Protein AF-A0A529GPR1-F1 (afdb_monomer)

pLDDT: mean 90.17, std 8.02, range [52.78, 98.38]

Sequence (238 aa):
MNVHELAGAAGAKQAALRSLATLYPWMQHYYSRPIRDYAARLYEAPVSTAMPESRQYALAKLLDAIKNAGKRNGLPIGAVAEICREFEERRVLQTGPHLLLLMDPEAYYTHILSLVGLAAHGCSTYLSYAVSTVSLVERARKGPGWLTIDQTPINVFGLTRSRMIGYSLLTGPGAYRFELVPAEQGAEPAALAVLHNLLPKGQFERPAHAIKEANCSLWPKLFGSRFTFLQIEDEDIA

Foldseek 3Di:
DDPVVVVVVVVVVVVVVVVVCVVVVVCVVPPPDDLLVVLQVLQQFPPPDDDDPVVVVVLVLVLVLQLVLCVVVVHDNVQSVLQSVSCNRRVDEQEQAALAACPAPSNVVSVVSNCSNCVVVVRQAHEYEGEQQAALDPDDLDHRQWGADPNWIWRQQPDDPVQRRPDTQADDDWFTDGPGHTPDDDDDDPVSVVLNVQADGGTGRGNSVRSQRSNVSCCCVPPNNSYHYGYHYDVSSD

Secondary structure (DSSP, 8-state):
--HHHHHHHHHHHHHHHHHHHHH-GGGGGGTTS-HHHHHHHHTPPPP--PPPHHHHHHHHHHHHHHHHHHHHTT--HHHHHHHHHHHHHH---EEESS---TTSHHHHHHHHHHHHHHHHTT--EEEEEE--SSBS-SBTTBSTTEEEETTEEEETT---HHHHHS-BTT-SSS-B----EESSSSPPPHHHHHHHHHSPPS-BSSHHHHHHHHHHHHHHHHT-SSSEEEEE-HHHH-

Nearest PDB structures (foldseek):
  2xsa-assembly1_A  TM=3.497E-01  e=1.380E+00  Oceanicola granulosus HTCC2516
  4b8w-assembly1_B  TM=3.428E-01  e=1.985E+00  Homo sapiens
  7xjy-assembly1_B  TM=3.661E-01  e=6.275E+00  Oryza sativa Japonica Group

Radius of gyration: 20.91 Å; Cα contacts (8 Å, |Δi|>4): 317; chains: 1; bounding box: 57×40×53 Å

Mean predicted aligned error: 6.14 Å

Solvent-accessible surface area (backbone atoms only — not comparable to full-atom values): 13387 Å² total; per-residue (Å²): 135,54,75,68,58,55,52,52,52,50,52,53,51,52,52,50,51,52,56,51,25,72,80,40,59,77,55,58,74,49,78,82,52,58,68,58,60,58,28,27,58,67,50,47,55,66,78,97,59,92,72,56,67,71,57,51,52,52,49,51,53,50,44,50,32,52,44,52,44,32,52,75,71,66,48,55,70,68,59,36,52,47,41,47,49,56,38,69,58,29,69,58,74,51,69,45,92,49,55,52,49,57,80,40,72,86,42,32,57,56,51,54,44,49,50,46,7,35,50,73,70,73,50,50,55,45,61,37,39,23,40,30,88,45,46,26,45,75,48,93,80,34,36,59,37,33,44,73,55,95,88,40,42,24,27,36,52,53,63,54,72,72,63,36,70,74,23,30,22,79,43,65,95,43,71,41,35,78,57,58,34,62,77,62,95,69,86,77,60,76,65,54,62,54,52,56,72,58,40,70,85,64,70,23,68,28,54,44,57,45,39,52,54,28,34,64,58,39,39,52,77,76,70,38,77,74,45,50,78,44,81,44,38,55,79,51,72,104

Structure (mmCIF, N/CA/C/O backbone):
data_AF-A0A529GPR1-F1
#
_entry.id   AF-A0A529GPR1-F1
#
loop_
_atom_site.group_PDB
_atom_site.id
_atom_site.type_symbol
_atom_site.label_atom_id
_atom_site.label_alt_id
_atom_site.label_comp_id
_atom_site.label_asym_id
_atom_site.label_entity_id
_atom_site.label_seq_id
_atom_site.pdbx_PDB_ins_code
_atom_site.Cartn_x
_atom_site.Cartn_y
_atom_site.Cartn_z
_atom_site.occupancy
_atom_site.B_iso_or_equiv
_atom_site.auth_seq_id
_atom_site.auth_comp_id
_atom_site.auth_asym_id
_atom_site.auth_atom_id
_atom_site.pdbx_PDB_model_num
ATOM 1 N N . MET A 1 1 ? -26.205 17.906 -19.701 1.00 52.78 1 MET A N 1
ATOM 2 C CA . MET A 1 1 ? -25.040 18.206 -20.559 1.00 52.78 1 MET A CA 1
ATOM 3 C C . MET A 1 1 ? -25.402 17.809 -21.981 1.00 52.78 1 MET A C 1
ATOM 5 O O . MET A 1 1 ? -25.787 16.663 -22.190 1.00 52.78 1 MET A O 1
ATOM 9 N N . ASN A 1 2 ? -25.417 18.764 -22.908 1.00 62.81 2 ASN A N 1
ATOM 10 C CA . ASN A 1 2 ? -25.856 18.576 -24.299 1.00 62.81 2 ASN A CA 1
ATOM 11 C C . ASN A 1 2 ? -24.752 17.876 -25.126 1.00 62.81 2 ASN A C 1
ATOM 13 O O . ASN A 1 2 ? -23.564 18.075 -24.881 1.00 62.81 2 ASN A O 1
ATOM 17 N N . VAL A 1 3 ? -25.134 17.072 -26.122 1.00 61.09 3 VAL A N 1
ATOM 18 C CA . VAL A 1 3 ? -24.249 16.394 -27.091 1.00 61.09 3 VAL A CA 1
ATOM 19 C C . VAL A 1 3 ? -23.234 17.350 -27.745 1.00 61.09 3 VAL A C 1
ATOM 21 O O . VAL A 1 3 ? -22.080 16.975 -27.944 1.00 61.09 3 VAL A O 1
ATOM 24 N N . HIS A 1 4 ? -23.613 18.604 -28.011 1.00 56.28 4 HIS A N 1
ATOM 25 C CA . HIS A 1 4 ? -22.699 19.618 -28.552 1.00 56.28 4 HIS A CA 1
ATOM 26 C C . HIS A 1 4 ? -21.627 20.086 -27.550 1.00 56.28 4 HIS A C 1
ATOM 28 O O . HIS A 1 4 ? -20.485 20.317 -27.946 1.00 56.28 4 HIS A O 1
ATOM 34 N N . GLU A 1 5 ? -21.950 20.170 -26.256 1.00 57.56 5 GLU A N 1
ATOM 35 C CA . GLU A 1 5 ? -20.979 20.508 -25.200 1.00 57.56 5 GLU A CA 1
ATOM 36 C C . GLU A 1 5 ? -19.989 19.358 -24.976 1.00 57.56 5 GLU A C 1
ATOM 38 O O . GLU A 1 5 ? -18.790 19.583 -24.823 1.00 57.56 5 GLU A O 1
ATOM 43 N N . LEU A 1 6 ? -20.480 18.115 -25.031 1.00 58.53 6 LEU A N 1
ATOM 44 C CA . LEU A 1 6 ? -19.665 16.898 -24.980 1.00 58.53 6 LEU A CA 1
ATOM 45 C C . LEU A 1 6 ? -18.672 16.822 -26.149 1.00 58.53 6 LEU A C 1
ATOM 47 O O . LEU A 1 6 ? -17.498 16.513 -25.941 1.00 58.53 6 LEU A O 1
ATOM 51 N N . ALA A 1 7 ? -19.120 17.142 -27.366 1.00 63.06 7 ALA A N 1
ATOM 52 C CA . ALA A 1 7 ? -18.270 17.157 -28.555 1.00 63.06 7 ALA A CA 1
ATOM 53 C C . ALA A 1 7 ? -17.208 18.273 -28.500 1.00 63.06 7 ALA A C 1
ATOM 55 O O . ALA A 1 7 ? -16.040 18.030 -28.814 1.00 63.06 7 ALA A O 1
ATOM 56 N N . GLY A 1 8 ? -17.580 19.473 -28.038 1.00 71.38 8 GLY A N 1
ATOM 57 C CA . GLY A 1 8 ? -16.645 20.585 -27.835 1.00 71.38 8 GLY A CA 1
ATOM 58 C C . GLY A 1 8 ? -15.586 20.288 -26.767 1.00 71.38 8 GLY A C 1
ATOM 59 O O . GLY A 1 8 ? -14.394 20.513 -26.989 1.00 71.38 8 GLY A O 1
ATOM 60 N N . ALA A 1 9 ? -15.993 19.698 -25.639 1.00 71.44 9 ALA A N 1
ATOM 61 C CA . ALA A 1 9 ? -15.085 19.282 -24.569 1.00 71.44 9 ALA A CA 1
ATOM 62 C C . ALA A 1 9 ? -14.132 18.157 -25.011 1.00 71.44 9 ALA A C 1
ATOM 64 O O . ALA A 1 9 ? -12.948 18.170 -24.662 1.00 71.44 9 ALA A O 1
ATOM 65 N N . ALA A 1 10 ? -14.612 17.208 -25.822 1.00 74.12 10 ALA A N 1
ATOM 66 C CA . ALA A 1 10 ? -13.779 16.155 -26.399 1.00 74.12 10 ALA A CA 1
ATOM 67 C C . ALA A 1 10 ? -12.716 16.720 -27.360 1.00 74.12 10 ALA A C 1
ATOM 69 O O . ALA A 1 10 ? -11.548 16.332 -27.276 1.00 74.12 10 ALA A O 1
ATOM 70 N N . GLY A 1 11 ? -13.088 17.686 -28.209 1.00 83.94 11 GLY A N 1
ATOM 71 C CA . GLY A 1 11 ? -12.157 18.381 -29.105 1.00 83.94 11 GLY A CA 1
ATOM 72 C C . GLY A 1 11 ? -11.073 19.155 -28.350 1.00 83.94 11 GLY A C 1
ATOM 73 O O . GLY A 1 11 ? -9.887 19.025 -28.663 1.00 83.94 11 GLY A O 1
ATOM 74 N N . ALA A 1 12 ? -11.455 19.887 -27.299 1.00 87.56 12 ALA A N 1
ATOM 75 C CA . ALA A 1 12 ? -10.516 20.613 -26.443 1.00 87.56 12 ALA A CA 1
ATOM 76 C C . ALA A 1 12 ? -9.552 19.669 -25.698 1.00 87.56 12 ALA A C 1
ATOM 78 O O . ALA A 1 12 ? -8.340 19.899 -25.693 1.00 87.56 12 ALA A O 1
ATOM 79 N N . LYS A 1 13 ? -10.059 18.561 -25.135 1.00 86.75 13 LYS A N 1
ATOM 80 C CA . LYS A 1 13 ? -9.229 17.522 -24.499 1.00 86.75 13 LYS A CA 1
ATOM 81 C C . LYS A 1 13 ? -8.206 16.954 -25.478 1.00 86.75 13 LYS A C 1
ATOM 83 O O . LYS A 1 13 ? -7.038 16.793 -25.129 1.00 86.75 13 LYS A O 1
ATOM 88 N N . GLN A 1 14 ? -8.627 16.645 -26.701 1.00 85.69 14 GLN A N 1
ATOM 89 C CA . GLN A 1 14 ? -7.736 16.058 -27.693 1.00 85.69 14 GLN A CA 1
ATOM 90 C C . GLN A 1 14 ? -6.678 17.050 -28.187 1.00 85.69 14 GLN A C 1
ATOM 92 O O . GLN A 1 14 ? -5.531 16.651 -28.389 1.00 85.69 14 GLN A O 1
ATOM 97 N N . ALA A 1 15 ? -7.021 18.334 -28.318 1.00 88.69 15 ALA A N 1
ATOM 98 C CA . ALA A 1 15 ? -6.049 19.388 -28.598 1.00 88.69 15 ALA A CA 1
ATOM 99 C C . ALA A 1 15 ? -5.002 19.504 -27.477 1.00 88.69 15 ALA A C 1
ATOM 101 O O . ALA A 1 15 ? -3.807 19.506 -27.760 1.00 88.69 15 ALA A O 1
ATOM 102 N N . ALA A 1 16 ? -5.430 19.499 -26.210 1.00 89.06 16 ALA A N 1
ATOM 103 C CA . ALA A 1 16 ? -4.520 19.536 -25.065 1.00 89.06 16 ALA A CA 1
ATOM 104 C C . ALA A 1 16 ? -3.581 18.317 -25.017 1.00 89.06 16 ALA A C 1
ATOM 106 O O . ALA A 1 16 ? -2.374 18.480 -24.845 1.00 89.06 16 ALA A O 1
ATOM 107 N N . LEU A 1 17 ? -4.105 17.102 -25.232 1.00 87.94 17 LEU A N 1
ATOM 108 C CA . LEU A 1 17 ? -3.286 15.885 -25.303 1.00 87.94 17 LEU A CA 1
ATOM 109 C C . LEU A 1 17 ? -2.256 15.956 -26.434 1.00 87.94 17 LEU A C 1
ATOM 111 O O . LEU A 1 17 ? -1.104 15.589 -26.230 1.00 87.94 17 LEU A O 1
ATOM 115 N N . ARG A 1 18 ? -2.634 16.473 -27.610 1.00 87.50 18 ARG A N 1
ATOM 116 C CA . ARG A 1 18 ? -1.687 16.677 -28.717 1.00 87.50 18 ARG A CA 1
ATOM 117 C C . ARG A 1 18 ? -0.581 17.665 -28.346 1.00 87.50 18 ARG A C 1
ATOM 119 O O . ARG A 1 18 ? 0.577 17.370 -28.612 1.00 87.50 18 ARG A O 1
ATOM 126 N N . SER A 1 19 ? -0.909 18.778 -27.691 1.00 90.81 19 SER A N 1
ATOM 127 C CA . SER A 1 19 ? 0.093 19.753 -27.237 1.00 90.81 19 SER A CA 1
ATOM 128 C C . SER A 1 19 ? 1.061 19.159 -26.211 1.00 90.81 19 SER A C 1
ATOM 130 O O . SER A 1 19 ? 2.269 19.354 -26.325 1.00 90.81 19 SER A O 1
ATOM 132 N N . LEU A 1 20 ? 0.559 18.391 -25.237 1.00 90.06 20 LEU A N 1
ATOM 133 C CA . LEU A 1 20 ? 1.404 17.706 -24.250 1.00 90.06 20 LEU A CA 1
ATOM 134 C C . LEU A 1 20 ? 2.283 16.635 -24.896 1.00 90.06 20 LEU A C 1
ATOM 136 O O . LEU A 1 20 ? 3.455 16.502 -24.553 1.00 90.06 20 LEU A O 1
ATOM 140 N N . ALA A 1 21 ? 1.745 15.906 -25.868 1.00 91.44 21 ALA A N 1
ATOM 141 C CA . ALA A 1 21 ? 2.503 14.938 -26.637 1.00 91.44 21 ALA A CA 1
ATOM 142 C C . ALA A 1 21 ? 3.631 15.564 -27.470 1.00 91.44 21 ALA A C 1
ATOM 144 O O . ALA A 1 21 ? 4.624 14.892 -27.720 1.00 91.44 21 ALA A O 1
ATOM 145 N N . THR A 1 22 ? 3.524 16.828 -27.887 1.00 93.00 22 THR A N 1
ATOM 146 C CA . THR A 1 22 ? 4.652 17.533 -28.519 1.00 93.00 22 THR A CA 1
ATOM 147 C C . THR A 1 22 ? 5.829 17.679 -27.553 1.00 93.00 22 THR A C 1
ATOM 149 O O . THR A 1 22 ? 6.978 17.568 -27.969 1.00 93.00 22 THR A O 1
ATOM 152 N N . LEU A 1 23 ? 5.553 17.888 -26.260 1.00 92.56 23 LEU A N 1
ATOM 153 C CA . LEU A 1 23 ? 6.581 17.957 -25.215 1.00 92.56 23 LEU A CA 1
ATOM 154 C C . LEU A 1 23 ? 7.107 16.563 -24.839 1.00 92.56 23 LEU A C 1
ATOM 156 O O . LEU A 1 23 ? 8.295 16.401 -24.576 1.00 92.56 23 LEU A O 1
ATOM 160 N N . TYR A 1 24 ? 6.230 15.554 -24.843 1.00 89.12 24 TYR A N 1
ATOM 161 C CA . TYR A 1 24 ? 6.544 14.177 -24.455 1.00 89.12 24 TYR A CA 1
ATOM 162 C C . TYR A 1 24 ? 6.018 13.164 -25.488 1.00 89.12 24 TYR A C 1
ATOM 164 O O . TYR A 1 24 ? 5.003 12.501 -25.246 1.00 89.12 24 TYR A O 1
ATOM 172 N N . PRO A 1 25 ? 6.708 12.988 -26.634 1.00 90.19 25 PRO A N 1
ATOM 173 C CA . PRO A 1 25 ? 6.204 12.184 -27.756 1.00 90.19 25 PRO A CA 1
ATOM 174 C C . PRO A 1 25 ? 5.869 10.735 -27.399 1.00 90.19 25 PRO A C 1
ATOM 176 O O . PRO A 1 25 ? 4.919 10.160 -27.929 1.00 90.19 25 PRO A O 1
ATOM 179 N N . TRP A 1 26 ? 6.595 10.155 -26.439 1.00 86.81 26 TRP A N 1
ATOM 180 C CA . TRP A 1 26 ? 6.374 8.788 -25.966 1.00 86.81 26 TRP A CA 1
ATOM 181 C C . TRP A 1 26 ? 4.974 8.567 -25.367 1.00 86.81 26 TRP A C 1
ATOM 183 O O . TRP A 1 26 ? 4.483 7.439 -25.381 1.00 86.81 26 TRP A O 1
ATOM 193 N N . MET A 1 27 ? 4.298 9.618 -24.882 1.00 86.75 27 MET A N 1
ATOM 194 C CA . MET A 1 27 ? 2.947 9.514 -24.319 1.00 86.75 27 MET A CA 1
ATOM 195 C C . MET A 1 27 ? 1.890 9.173 -25.378 1.00 86.75 27 MET A C 1
ATOM 197 O O . MET A 1 27 ? 0.891 8.539 -25.046 1.00 86.75 27 MET A O 1
ATOM 201 N N . GLN A 1 28 ? 2.096 9.546 -26.649 1.00 87.81 28 GLN A N 1
ATOM 202 C CA . GLN A 1 28 ? 1.113 9.307 -27.721 1.00 87.81 28 GLN A CA 1
ATOM 203 C C . GLN A 1 28 ? 0.782 7.829 -27.889 1.00 87.81 28 GLN A C 1
ATOM 205 O O . GLN A 1 28 ? -0.375 7.467 -28.093 1.00 87.81 28 GLN A O 1
ATOM 210 N N . HIS A 1 29 ? 1.805 6.983 -27.754 1.00 85.94 29 HIS A N 1
ATOM 211 C CA . HIS A 1 29 ? 1.701 5.531 -27.874 1.00 85.94 29 HIS A CA 1
ATOM 212 C C . HIS A 1 29 ? 0.686 4.921 -26.917 1.00 85.94 29 HIS A C 1
ATOM 214 O O . HIS A 1 29 ? 0.144 3.849 -27.166 1.00 85.94 29 HIS A O 1
ATOM 220 N N . TYR A 1 30 ? 0.445 5.609 -25.809 1.00 86.12 30 TYR A N 1
ATOM 221 C CA . TYR A 1 30 ? -0.387 5.132 -24.735 1.00 86.12 30 TYR A CA 1
ATOM 222 C C . TYR A 1 30 ? -1.849 5.556 -24.901 1.00 86.12 30 TYR A C 1
ATOM 224 O O . TYR A 1 30 ? -2.732 4.809 -24.492 1.00 86.12 30 TYR A O 1
ATOM 232 N N . TYR A 1 31 ? -2.158 6.671 -25.569 1.00 86.88 31 TYR A N 1
ATOM 233 C CA . TYR A 1 31 ? -3.510 7.260 -25.597 1.00 86.88 31 TYR A CA 1
ATOM 234 C C . TYR A 1 31 ? -4.643 6.319 -26.031 1.00 86.88 31 TYR A C 1
ATOM 236 O O . TYR A 1 31 ? -5.777 6.504 -25.595 1.00 86.88 31 TYR A O 1
ATOM 244 N N . SER A 1 32 ? -4.349 5.316 -26.858 1.00 85.62 32 SER A N 1
ATOM 245 C CA 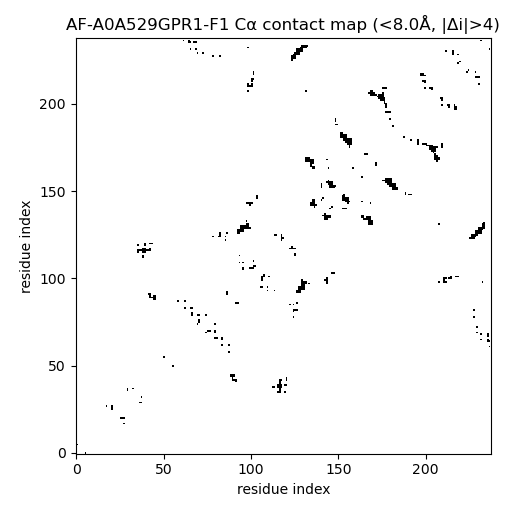. SER A 1 32 ? -5.305 4.300 -27.316 1.00 85.62 32 SER A CA 1
ATOM 246 C C . SER A 1 32 ? -5.069 2.902 -26.731 1.00 85.62 32 SER A C 1
ATOM 248 O O . SER A 1 32 ? -5.831 1.983 -27.029 1.00 85.62 32 SER A O 1
ATOM 250 N N . ARG A 1 33 ? -4.023 2.711 -25.919 1.00 89.44 33 ARG A N 1
ATOM 251 C CA . ARG A 1 33 ? -3.682 1.409 -25.337 1.00 89.44 33 ARG A CA 1
ATOM 252 C C . ARG A 1 33 ? -4.601 1.045 -24.169 1.00 89.44 33 ARG A C 1
ATOM 254 O O . ARG A 1 33 ? -5.078 1.930 -23.457 1.00 89.44 33 ARG A O 1
ATOM 261 N N . PRO A 1 34 ? -4.832 -0.254 -23.922 1.00 92.12 34 PRO A N 1
ATOM 262 C CA . PRO A 1 34 ? -5.537 -0.695 -22.725 1.00 92.12 34 PRO A CA 1
ATOM 263 C C . PRO A 1 34 ? -4.704 -0.404 -21.468 1.00 92.12 34 PRO A C 1
ATOM 265 O O . PRO A 1 34 ? -3.478 -0.483 -21.502 1.00 92.12 34 PRO A O 1
ATOM 268 N N . ILE A 1 35 ? -5.362 -0.153 -20.329 1.00 90.75 35 ILE A N 1
ATOM 269 C CA . ILE A 1 35 ? -4.712 0.132 -19.028 1.00 90.75 35 ILE A CA 1
ATOM 270 C C . ILE A 1 35 ? -3.666 -0.930 -18.649 1.00 90.75 35 ILE A C 1
ATOM 272 O O . ILE A 1 35 ? -2.645 -0.603 -18.051 1.00 90.75 35 ILE A O 1
ATOM 276 N N . ARG A 1 36 ? -3.878 -2.194 -19.039 1.00 93.69 36 ARG A N 1
ATOM 277 C CA . ARG A 1 36 ? -2.914 -3.280 -18.818 1.00 93.69 36 ARG A CA 1
ATOM 278 C C . ARG A 1 36 ? -1.528 -2.961 -19.380 1.00 93.69 36 ARG A C 1
ATOM 280 O O . ARG A 1 36 ? -0.544 -3.275 -18.725 1.00 93.69 36 ARG A O 1
ATOM 287 N N . ASP A 1 37 ? -1.441 -2.340 -20.553 1.00 92.69 37 ASP A N 1
ATOM 288 C CA . ASP A 1 37 ? -0.155 -2.018 -21.180 1.00 92.69 37 ASP A CA 1
ATOM 289 C C . ASP A 1 37 ? 0.590 -0.943 -20.389 1.00 92.69 37 ASP A C 1
ATOM 291 O O . ASP A 1 37 ? 1.804 -1.019 -20.218 1.00 92.69 37 ASP A O 1
ATOM 295 N N . TYR A 1 38 ? -0.145 0.034 -19.855 1.00 90.62 38 TYR A N 1
ATOM 296 C CA . TYR A 1 38 ? 0.414 1.043 -18.961 1.00 90.62 38 TYR A CA 1
ATOM 297 C C . TYR A 1 38 ? 0.920 0.414 -17.665 1.00 90.62 38 TYR A C 1
ATOM 299 O O . TYR A 1 38 ? 2.041 0.679 -17.244 1.00 90.62 38 TYR A O 1
ATOM 307 N N . ALA A 1 39 ? 0.099 -0.436 -17.045 1.00 94.12 39 ALA A N 1
ATOM 308 C CA . ALA A 1 39 ? 0.452 -1.128 -15.814 1.00 94.12 39 ALA A CA 1
ATOM 309 C C . ALA A 1 39 ? 1.680 -2.027 -16.015 1.00 94.12 39 ALA A C 1
ATOM 311 O O . ALA A 1 39 ? 2.603 -1.998 -15.207 1.00 94.12 39 ALA A O 1
ATOM 312 N N . ALA A 1 40 ? 1.728 -2.780 -17.117 1.00 94.81 40 ALA A N 1
ATOM 313 C CA . ALA A 1 40 ? 2.871 -3.612 -17.476 1.00 94.81 40 ALA A CA 1
ATOM 314 C C . ALA A 1 40 ? 4.135 -2.766 -17.660 1.00 94.81 40 ALA A C 1
ATOM 316 O O . ALA A 1 40 ? 5.192 -3.129 -17.148 1.00 94.81 40 ALA A O 1
ATOM 317 N N . ARG A 1 41 ? 4.034 -1.605 -18.320 1.00 92.56 41 ARG A N 1
ATOM 318 C CA . ARG A 1 41 ? 5.186 -0.727 -18.554 1.00 92.56 41 ARG A CA 1
ATOM 319 C C . ARG A 1 41 ? 5.895 -0.306 -17.266 1.00 92.56 41 ARG A C 1
ATOM 321 O O . ARG A 1 41 ? 7.117 -0.154 -17.288 1.00 92.56 41 ARG A O 1
ATOM 328 N N . LEU A 1 42 ? 5.150 -0.117 -16.172 1.00 90.62 42 LEU A N 1
ATOM 329 C CA . LEU A 1 42 ? 5.709 0.275 -14.874 1.00 90.62 42 LEU A CA 1
ATOM 330 C C . LEU A 1 42 ? 6.706 -0.752 -14.334 1.00 90.62 42 LEU A C 1
ATOM 332 O O . LEU A 1 42 ? 7.655 -0.351 -13.682 1.00 90.62 42 LEU A O 1
ATOM 336 N N . TYR A 1 43 ? 6.511 -2.037 -14.642 1.00 94.25 43 TYR A N 1
ATOM 337 C CA . TYR A 1 43 ? 7.311 -3.165 -14.148 1.00 94.25 43 TYR A CA 1
ATOM 338 C C . TYR A 1 43 ? 8.235 -3.766 -15.215 1.00 94.25 43 TYR A C 1
ATOM 340 O O . TYR A 1 43 ? 8.710 -4.899 -15.079 1.00 94.25 43 TYR A O 1
ATOM 348 N N . GLU A 1 44 ? 8.489 -3.035 -16.301 1.00 93.62 44 GLU A N 1
ATOM 349 C CA . GLU A 1 44 ? 9.569 -3.403 -17.214 1.00 93.62 44 GLU A CA 1
ATOM 350 C C . GLU A 1 44 ? 10.906 -3.357 -16.479 1.00 93.62 44 GLU A C 1
ATOM 352 O O . GLU A 1 44 ? 11.203 -2.401 -15.762 1.00 93.62 44 GLU A O 1
ATOM 357 N N . ALA A 1 45 ? 11.711 -4.402 -16.675 1.00 88.56 45 ALA A N 1
ATOM 358 C CA . ALA A 1 45 ? 13.031 -4.472 -16.079 1.00 88.56 45 ALA A CA 1
ATOM 359 C C . ALA A 1 45 ? 13.871 -3.251 -16.502 1.00 88.56 45 ALA A C 1
ATOM 361 O O . ALA A 1 45 ? 13.794 -2.809 -17.657 1.00 88.56 45 ALA A O 1
ATOM 362 N N . PRO A 1 46 ? 14.688 -2.699 -15.592 1.00 85.00 46 PRO A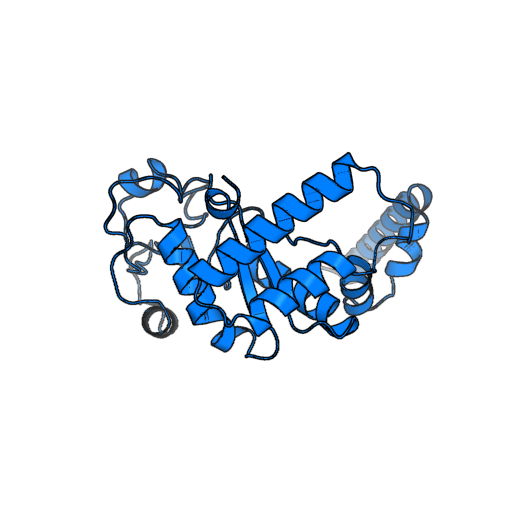 N 1
ATOM 363 C CA . PRO A 1 46 ? 15.603 -1.629 -15.942 1.00 85.00 46 PRO A CA 1
ATOM 364 C C . PRO A 1 46 ? 16.561 -2.108 -17.035 1.00 85.00 46 PRO A C 1
ATOM 366 O O . PRO A 1 46 ? 16.945 -3.278 -17.083 1.00 85.00 46 PRO A O 1
ATOM 369 N N . VAL A 1 47 ? 16.981 -1.185 -17.901 1.00 82.62 47 VAL A N 1
ATOM 370 C CA . VAL A 1 47 ? 17.974 -1.486 -18.937 1.00 82.62 47 VAL A CA 1
ATOM 371 C C . VAL A 1 47 ? 19.221 -2.069 -18.272 1.00 82.62 47 VAL A C 1
ATOM 373 O O . VAL A 1 47 ? 19.705 -1.533 -17.272 1.00 82.62 47 VAL A O 1
ATOM 376 N N . SER A 1 48 ? 19.728 -3.173 -18.824 1.00 73.31 48 SER A N 1
ATOM 377 C CA . SER A 1 48 ? 20.938 -3.836 -18.339 1.00 73.31 48 SER A CA 1
ATOM 378 C C . SER A 1 48 ? 22.154 -2.940 -18.581 1.00 73.31 48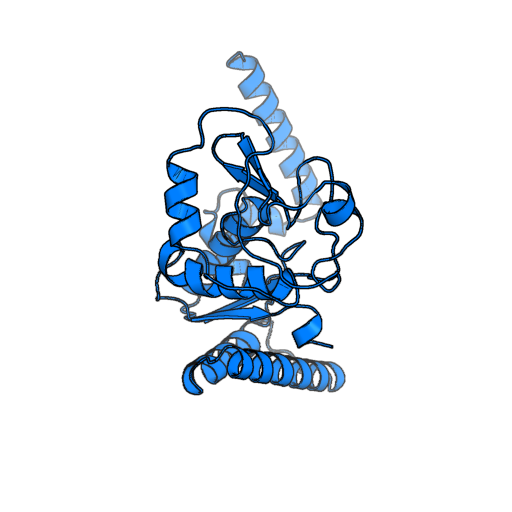 SER A C 1
ATOM 380 O O . SER A 1 48 ? 22.798 -2.975 -19.626 1.00 73.31 48 SER A O 1
ATOM 382 N N . THR A 1 49 ? 22.424 -2.070 -17.615 1.00 77.50 49 THR A N 1
ATOM 383 C CA . THR A 1 49 ? 23.605 -1.211 -17.554 1.00 77.50 49 THR A CA 1
ATOM 384 C C . THR A 1 49 ? 24.362 -1.526 -16.277 1.00 77.50 49 THR A C 1
ATOM 386 O O . THR A 1 49 ? 23.731 -1.762 -15.242 1.00 77.50 49 THR A O 1
ATOM 389 N N . ALA A 1 50 ? 25.695 -1.483 -16.325 1.00 84.50 50 ALA A N 1
ATOM 390 C CA . ALA A 1 50 ? 26.520 -1.638 -15.133 1.00 84.50 50 ALA A CA 1
ATOM 391 C C . ALA A 1 50 ? 26.042 -0.669 -14.037 1.00 84.50 50 ALA A C 1
ATOM 393 O O . ALA A 1 50 ? 25.990 0.546 -14.239 1.00 84.50 50 ALA A O 1
ATOM 394 N N . MET A 1 51 ? 25.633 -1.212 -12.889 1.00 86.62 51 MET A N 1
ATOM 395 C CA . MET A 1 51 ? 25.191 -0.393 -11.765 1.00 86.62 51 MET A CA 1
ATOM 396 C C . MET A 1 51 ? 26.412 0.165 -11.030 1.00 86.62 51 MET A C 1
ATOM 398 O O . MET A 1 51 ? 27.292 -0.621 -10.684 1.00 86.62 51 MET A O 1
ATOM 402 N N . PRO A 1 52 ? 26.465 1.472 -10.723 1.00 92.56 52 PRO A N 1
ATOM 403 C CA . PRO A 1 52 ? 27.472 2.019 -9.818 1.00 92.56 52 PRO A CA 1
ATOM 404 C C . PRO A 1 52 ? 27.461 1.299 -8.465 1.00 92.56 52 PRO A C 1
ATOM 406 O O . PRO A 1 52 ? 26.387 0.945 -7.971 1.00 92.56 52 PRO A O 1
ATOM 409 N N . GLU A 1 53 ? 28.627 1.142 -7.836 1.00 94.81 53 GLU A N 1
ATOM 410 C CA . GLU A 1 53 ? 28.777 0.437 -6.550 1.00 94.81 53 GLU A CA 1
ATOM 411 C C . GLU A 1 53 ? 27.840 0.977 -5.461 1.00 94.81 53 GLU A C 1
ATOM 413 O O . GLU A 1 53 ? 27.220 0.203 -4.737 1.00 94.81 53 GLU A O 1
ATOM 418 N N . SER A 1 54 ? 27.642 2.298 -5.394 1.00 95.19 54 SER A N 1
ATOM 419 C CA . SER A 1 54 ? 26.721 2.917 -4.431 1.00 95.19 54 SER A CA 1
ATOM 420 C C . SER A 1 54 ? 25.268 2.470 -4.615 1.00 95.19 54 SER A C 1
ATOM 422 O O . SER A 1 54 ? 24.558 2.268 -3.630 1.00 95.19 54 SER A O 1
ATOM 424 N N . ARG A 1 55 ? 24.819 2.258 -5.861 1.00 92.50 55 ARG A N 1
ATOM 425 C CA . ARG A 1 55 ? 23.475 1.734 -6.151 1.00 92.50 55 ARG A CA 1
ATOM 426 C C . ARG A 1 55 ? 23.369 0.252 -5.822 1.00 92.50 55 ARG A C 1
ATOM 428 O O . ARG A 1 55 ? 22.335 -0.162 -5.310 1.00 92.50 55 ARG A O 1
ATOM 435 N N . GLN A 1 56 ? 24.421 -0.525 -6.082 1.00 93.31 56 GLN A N 1
ATOM 436 C CA . GLN A 1 56 ? 24.470 -1.939 -5.695 1.00 93.31 56 GLN A CA 1
ATOM 437 C C . GLN A 1 56 ? 24.386 -2.086 -4.173 1.00 93.31 56 GLN A C 1
ATOM 439 O O . GLN A 1 56 ? 23.571 -2.851 -3.667 1.00 93.31 56 GLN A O 1
ATOM 444 N N . TYR A 1 57 ? 25.169 -1.289 -3.445 1.00 95.75 57 TYR A N 1
ATOM 445 C CA . TYR A 1 57 ? 25.159 -1.262 -1.987 1.00 95.75 57 TYR A CA 1
ATOM 446 C C . TYR A 1 57 ? 23.787 -0.862 -1.428 1.00 95.75 57 TYR A C 1
ATOM 448 O O . TYR A 1 57 ? 23.256 -1.543 -0.552 1.00 95.75 57 TYR A O 1
ATOM 456 N N . ALA A 1 58 ? 23.181 0.207 -1.955 1.00 94.88 58 ALA A N 1
ATOM 457 C CA . ALA A 1 58 ? 21.852 0.645 -1.534 1.00 94.88 58 ALA A CA 1
ATOM 458 C C . ALA A 1 58 ? 20.770 -0.410 -1.825 1.00 94.88 58 ALA A C 1
ATOM 460 O O . ALA A 1 58 ? 19.917 -0.660 -0.975 1.00 94.88 58 ALA A O 1
ATOM 461 N N . LEU A 1 59 ? 20.827 -1.066 -2.990 1.00 94.25 59 LEU A N 1
ATOM 462 C CA . LEU A 1 59 ? 19.909 -2.152 -3.334 1.00 94.25 59 LEU A CA 1
ATOM 463 C C . LEU A 1 59 ? 20.066 -3.338 -2.378 1.00 94.25 59 LEU A C 1
ATOM 465 O O . LEU A 1 59 ? 19.062 -3.846 -1.890 1.00 94.25 59 LEU A O 1
ATOM 469 N N . ALA A 1 60 ? 21.298 -3.734 -2.050 1.00 96.00 60 ALA A N 1
ATOM 470 C CA . ALA A 1 60 ? 21.553 -4.802 -1.085 1.00 96.00 60 ALA A CA 1
ATOM 471 C C . ALA A 1 60 ? 20.966 -4.472 0.298 1.00 96.00 60 ALA A C 1
ATOM 473 O O . ALA A 1 60 ? 20.286 -5.303 0.894 1.00 96.00 60 ALA A O 1
ATOM 474 N N . LYS A 1 61 ? 21.143 -3.231 0.775 1.00 96.62 61 LYS A N 1
ATOM 475 C CA . LYS A 1 61 ? 20.539 -2.765 2.034 1.00 96.62 61 LYS A CA 1
ATOM 476 C C . LYS A 1 61 ? 19.014 -2.812 2.008 1.00 96.62 61 LYS A C 1
ATOM 478 O O . LYS A 1 61 ? 18.403 -3.259 2.976 1.00 96.62 61 LYS A O 1
ATOM 483 N N . LEU A 1 62 ? 18.403 -2.389 0.905 1.00 96.00 62 LEU A N 1
ATOM 484 C CA . LEU A 1 62 ? 16.953 -2.443 0.744 1.00 96.00 62 LEU A CA 1
ATOM 485 C C . LEU A 1 62 ? 16.442 -3.891 0.705 1.00 96.00 62 LEU A C 1
ATOM 487 O O . LEU A 1 62 ? 15.456 -4.208 1.366 1.00 96.00 62 LEU A O 1
ATOM 491 N N . LEU A 1 63 ? 17.128 -4.786 -0.009 1.00 97.19 63 LEU A N 1
ATOM 492 C CA . LEU A 1 63 ? 16.798 -6.213 -0.046 1.00 97.19 63 LEU A CA 1
ATOM 493 C C . LEU A 1 63 ? 16.897 -6.860 1.342 1.00 97.19 63 LEU A C 1
ATOM 495 O O . LEU A 1 63 ? 16.029 -7.658 1.698 1.00 97.19 63 LEU A O 1
ATOM 499 N N . ASP A 1 64 ? 17.895 -6.490 2.146 1.00 97.62 64 ASP A N 1
ATOM 500 C CA . ASP A 1 64 ? 18.013 -6.945 3.535 1.00 97.62 64 ASP A CA 1
ATOM 501 C C . ASP A 1 64 ? 16.852 -6.443 4.404 1.00 97.62 64 ASP A C 1
ATOM 503 O O . ASP A 1 64 ? 16.283 -7.221 5.178 1.00 97.62 64 ASP A O 1
ATOM 507 N N . ALA A 1 65 ? 16.450 -5.176 4.257 1.00 97.31 65 ALA A N 1
ATOM 508 C CA . ALA A 1 65 ? 15.297 -4.616 4.963 1.00 97.31 65 ALA A CA 1
ATOM 509 C C . ALA A 1 65 ? 13.997 -5.350 4.590 1.00 97.31 65 ALA A C 1
ATOM 511 O O . ALA A 1 65 ? 13.274 -5.813 5.475 1.00 97.31 65 ALA A O 1
ATOM 512 N N . ILE A 1 66 ? 13.753 -5.568 3.292 1.00 97.38 66 ILE A N 1
ATOM 513 C CA . ILE A 1 66 ? 12.608 -6.338 2.773 1.00 97.38 66 ILE A CA 1
ATOM 514 C C . ILE A 1 66 ? 12.616 -7.763 3.333 1.00 97.38 66 ILE A C 1
ATOM 516 O O . ILE A 1 66 ? 11.595 -8.257 3.816 1.00 97.38 66 ILE A O 1
ATOM 520 N N . LYS A 1 67 ? 13.776 -8.424 3.324 1.00 97.81 67 LYS A N 1
ATOM 521 C CA . LYS A 1 67 ? 13.936 -9.785 3.844 1.00 97.81 67 LYS A CA 1
ATOM 522 C C . LYS A 1 67 ? 13.619 -9.864 5.333 1.00 97.81 67 LYS A C 1
ATOM 524 O O . LYS A 1 67 ? 12.950 -10.800 5.774 1.00 97.81 67 LYS A O 1
ATOM 529 N N . ASN A 1 68 ? 14.092 -8.899 6.115 1.00 97.25 68 ASN A N 1
ATOM 530 C CA . ASN A 1 68 ? 13.825 -8.835 7.548 1.00 97.25 68 ASN A CA 1
ATOM 531 C C . ASN A 1 68 ? 12.351 -8.533 7.831 1.00 97.25 68 ASN A C 1
ATOM 533 O O . ASN A 1 68 ? 11.757 -9.200 8.678 1.00 97.25 68 ASN A O 1
ATOM 537 N N . ALA A 1 69 ? 11.736 -7.617 7.083 1.00 96.50 69 ALA A N 1
ATOM 538 C CA . ALA A 1 69 ? 10.311 -7.327 7.187 1.00 96.50 69 ALA A CA 1
ATOM 539 C C . ALA A 1 69 ? 9.456 -8.554 6.841 1.00 96.50 69 ALA A C 1
ATOM 541 O O . ALA A 1 69 ? 8.547 -8.900 7.593 1.00 96.50 69 ALA A O 1
ATOM 542 N N . GLY A 1 70 ? 9.775 -9.275 5.763 1.00 96.50 70 GLY A N 1
ATOM 543 C CA . GLY A 1 70 ? 9.079 -10.509 5.393 1.00 96.50 70 GLY A CA 1
ATOM 544 C C . GLY A 1 70 ? 9.132 -11.569 6.497 1.00 96.50 70 GLY A C 1
ATOM 545 O O . GLY A 1 70 ? 8.109 -12.158 6.838 1.00 96.50 70 GLY A O 1
ATOM 546 N N . LYS A 1 71 ? 10.302 -11.749 7.126 1.00 96.06 71 LYS A N 1
ATOM 547 C CA . LYS A 1 71 ? 10.464 -12.648 8.281 1.00 96.06 71 LYS A CA 1
ATOM 548 C C . LYS A 1 71 ? 9.645 -12.202 9.493 1.00 96.06 71 LYS A C 1
ATOM 550 O O . LYS A 1 71 ? 8.987 -13.038 10.102 1.00 96.06 71 LYS A O 1
ATOM 555 N N . ARG A 1 72 ? 9.672 -10.910 9.843 1.00 93.94 72 ARG A N 1
ATOM 556 C CA . ARG A 1 72 ? 8.884 -10.358 10.964 1.00 93.94 72 ARG A CA 1
ATOM 557 C C . ARG A 1 72 ? 7.381 -10.536 10.751 1.00 93.94 72 ARG A C 1
ATOM 559 O O . ARG A 1 72 ? 6.675 -10.840 11.702 1.00 93.94 72 ARG A O 1
ATOM 566 N N . ASN A 1 73 ? 6.918 -10.420 9.507 1.00 90.69 73 ASN A N 1
ATOM 567 C CA . ASN A 1 73 ? 5.526 -10.664 9.118 1.00 90.69 73 ASN A CA 1
ATOM 568 C C . ASN A 1 73 ? 5.175 -12.162 8.985 1.00 90.69 73 ASN A C 1
ATOM 570 O O . ASN A 1 73 ? 4.087 -12.498 8.525 1.00 90.69 73 ASN A O 1
ATOM 574 N N . GLY A 1 74 ? 6.081 -13.074 9.356 1.00 94.31 74 GLY A N 1
ATOM 575 C CA . GLY A 1 74 ? 5.817 -14.514 9.372 1.00 94.31 74 GLY A CA 1
ATOM 576 C C . GLY A 1 74 ? 5.719 -15.165 7.990 1.00 94.31 74 GLY A C 1
ATOM 577 O O . GLY A 1 74 ? 5.188 -16.270 7.878 1.00 94.31 74 GLY A O 1
ATOM 578 N N . LEU A 1 75 ? 6.218 -14.517 6.931 1.00 96.44 75 LEU A N 1
ATOM 579 C CA . LEU A 1 75 ? 6.199 -15.107 5.594 1.00 96.44 75 LEU A CA 1
ATOM 580 C C . LEU A 1 75 ? 7.166 -16.304 5.499 1.00 96.44 75 LEU A C 1
ATOM 582 O O . LEU A 1 75 ? 8.272 -16.255 6.050 1.00 96.44 75 LEU A O 1
ATOM 586 N N . PRO A 1 76 ? 6.806 -17.368 4.751 1.00 96.81 76 PRO A N 1
ATOM 587 C CA . PRO A 1 76 ? 7.709 -18.485 4.493 1.00 96.81 76 PRO A CA 1
ATOM 588 C C . PRO A 1 76 ? 9.018 -18.035 3.835 1.00 96.81 76 PRO A C 1
ATOM 590 O O . PRO A 1 76 ? 9.026 -17.147 2.985 1.00 96.81 76 PRO A O 1
ATOM 593 N N . ILE A 1 77 ? 10.126 -18.713 4.148 1.00 97.25 77 ILE A N 1
ATOM 594 C CA . ILE A 1 77 ? 11.461 -18.369 3.620 1.00 97.25 77 ILE A CA 1
ATOM 595 C C . ILE A 1 77 ? 11.472 -18.322 2.083 1.00 97.25 77 ILE A C 1
ATOM 597 O O . ILE A 1 77 ? 12.048 -17.401 1.509 1.00 97.25 77 ILE A O 1
ATOM 601 N N . GLY A 1 78 ? 10.806 -19.280 1.425 1.00 98.12 78 GLY A N 1
ATOM 602 C CA . GLY A 1 78 ? 10.691 -19.312 -0.036 1.00 98.12 78 GLY A CA 1
ATOM 603 C C . GLY A 1 78 ? 9.935 -18.109 -0.603 1.00 98.12 78 GLY A C 1
ATOM 604 O O . GLY A 1 78 ? 10.374 -17.523 -1.583 1.00 98.12 78 GLY A O 1
ATOM 605 N N . ALA A 1 79 ? 8.860 -17.682 0.064 1.00 97.62 79 ALA A N 1
ATOM 606 C CA . ALA A 1 79 ? 8.086 -16.504 -0.322 1.00 97.62 79 ALA A CA 1
ATOM 607 C C . ALA A 1 79 ? 8.902 -15.207 -0.174 1.00 97.62 79 ALA A C 1
ATOM 609 O O . ALA A 1 79 ? 8.874 -14.353 -1.054 1.00 97.62 79 ALA A O 1
ATOM 610 N N . VAL A 1 80 ? 9.685 -15.076 0.902 1.00 98.31 80 VAL A N 1
ATOM 611 C CA . VAL A 1 80 ? 10.586 -13.926 1.090 1.00 98.31 80 VAL A CA 1
ATOM 612 C C . VAL A 1 80 ? 11.689 -13.902 0.028 1.00 98.31 80 VAL A C 1
ATOM 614 O O . VAL A 1 80 ? 11.992 -12.841 -0.514 1.00 98.31 80 VAL A O 1
ATOM 617 N N . ALA A 1 81 ? 12.277 -15.057 -0.295 1.00 98.19 81 ALA A N 1
ATOM 618 C CA . ALA A 1 81 ? 13.284 -15.157 -1.349 1.00 98.19 81 ALA A CA 1
ATOM 619 C C . ALA A 1 81 ? 12.714 -14.774 -2.725 1.00 98.19 81 ALA A C 1
ATOM 621 O O . ALA A 1 81 ? 13.370 -14.050 -3.473 1.00 98.19 81 ALA A O 1
ATOM 622 N N . GLU A 1 82 ? 11.487 -15.206 -3.025 1.00 98.38 82 GLU A N 1
ATOM 623 C CA . GLU A 1 82 ? 10.768 -14.843 -4.248 1.00 98.38 82 GLU A CA 1
ATOM 624 C C . GLU A 1 82 ? 10.532 -13.330 -4.338 1.00 98.38 82 GLU A C 1
ATOM 626 O O . GLU A 1 82 ? 10.853 -12.729 -5.361 1.00 98.38 82 GLU A O 1
ATOM 631 N N . ILE A 1 83 ? 10.059 -12.700 -3.250 1.00 97.94 83 ILE A N 1
ATOM 632 C CA . ILE A 1 83 ? 9.843 -11.244 -3.185 1.00 97.94 83 ILE A CA 1
ATOM 633 C C . ILE A 1 83 ? 11.145 -10.502 -3.493 1.00 97.94 83 ILE A C 1
ATOM 635 O O . ILE A 1 83 ? 11.156 -9.591 -4.318 1.00 97.94 83 ILE A O 1
ATOM 639 N N . CYS A 1 84 ? 12.249 -10.885 -2.845 1.00 97.88 84 CYS A N 1
ATOM 640 C CA . CYS A 1 84 ? 13.551 -10.259 -3.075 1.00 97.88 84 CYS A CA 1
ATOM 641 C C . CYS A 1 84 ? 14.009 -10.418 -4.533 1.00 97.88 84 CYS A C 1
ATOM 643 O O . CYS A 1 84 ? 14.497 -9.450 -5.112 1.00 97.88 84 CYS A O 1
ATOM 645 N N . ARG A 1 85 ? 13.830 -11.605 -5.132 1.00 97.62 85 ARG A N 1
ATOM 646 C CA . ARG A 1 85 ? 14.234 -11.874 -6.519 1.00 97.62 85 ARG A CA 1
ATOM 647 C C . ARG A 1 85 ? 13.418 -11.054 -7.516 1.00 97.62 85 ARG A C 1
ATOM 649 O O . ARG A 1 85 ? 13.993 -10.336 -8.327 1.00 97.62 85 ARG A O 1
ATOM 656 N N . GLU A 1 86 ? 12.089 -11.118 -7.438 1.00 97.06 86 GLU A N 1
ATOM 657 C CA . GLU A 1 86 ? 11.216 -10.355 -8.338 1.00 97.06 86 GLU A CA 1
ATOM 658 C C . GLU A 1 86 ? 11.425 -8.841 -8.158 1.00 97.06 86 GLU A C 1
ATOM 660 O O . GLU A 1 86 ? 11.460 -8.092 -9.138 1.00 97.06 86 GLU A O 1
ATOM 665 N N . PHE A 1 87 ? 11.644 -8.375 -6.924 1.00 96.00 87 PHE A N 1
ATOM 666 C CA . PHE A 1 87 ? 11.989 -6.978 -6.672 1.00 96.00 87 PHE A CA 1
ATOM 667 C C . PHE A 1 87 ? 13.336 -6.585 -7.292 1.00 96.00 87 PHE A C 1
ATOM 669 O O . PHE A 1 87 ? 13.438 -5.511 -7.878 1.00 96.00 87 PHE A O 1
ATOM 676 N N . GLU A 1 88 ? 14.365 -7.425 -7.209 1.00 94.62 88 GLU A N 1
ATOM 677 C CA . GLU A 1 88 ? 15.673 -7.151 -7.815 1.00 94.62 88 GLU A CA 1
ATOM 678 C C . GLU A 1 88 ? 15.615 -7.096 -9.351 1.00 94.62 88 GLU A C 1
ATOM 680 O O . GLU A 1 88 ? 16.272 -6.244 -9.966 1.00 94.62 88 GLU A O 1
ATOM 685 N N . GLU A 1 89 ? 14.803 -7.961 -9.964 1.00 94.00 89 GLU A N 1
ATOM 686 C CA . GLU A 1 89 ? 14.585 -8.018 -11.413 1.00 94.00 89 GLU A CA 1
ATOM 687 C C . GLU A 1 89 ? 13.828 -6.791 -11.937 1.00 94.00 89 GLU A C 1
ATOM 689 O O . GLU A 1 89 ? 14.147 -6.281 -13.013 1.00 94.00 89 GLU A O 1
ATOM 694 N N . ARG A 1 90 ? 12.812 -6.312 -11.203 1.00 93.06 90 ARG A N 1
ATOM 695 C CA . ARG A 1 90 ? 11.924 -5.228 -11.672 1.0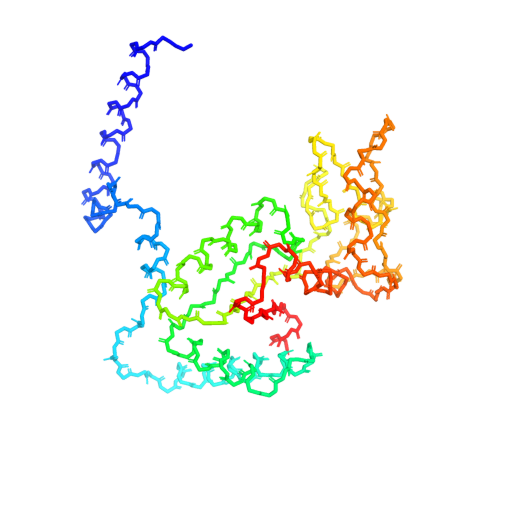0 93.06 90 ARG A CA 1
ATOM 696 C C . ARG A 1 90 ? 12.297 -3.857 -11.126 1.00 93.06 90 ARG A C 1
ATOM 698 O O . ARG A 1 90 ? 12.154 -2.865 -11.829 1.00 93.06 90 ARG A O 1
ATOM 705 N N . ARG A 1 91 ? 12.807 -3.801 -9.896 1.00 92.00 91 ARG A N 1
ATOM 706 C CA . ARG A 1 91 ? 13.240 -2.600 -9.152 1.00 92.00 91 ARG A CA 1
ATOM 707 C C . ARG A 1 91 ? 12.170 -1.523 -9.035 1.00 92.00 91 ARG A C 1
ATOM 709 O O . ARG A 1 91 ? 12.459 -0.330 -9.096 1.00 92.00 91 ARG A O 1
ATOM 716 N N . VAL A 1 92 ? 10.930 -1.962 -8.850 1.00 91.31 92 VAL A N 1
ATOM 717 C CA . VAL A 1 92 ? 9.770 -1.089 -8.682 1.00 91.31 92 VAL A CA 1
ATOM 718 C C . VAL A 1 92 ? 9.199 -1.329 -7.303 1.00 91.31 92 VAL A C 1
ATOM 720 O O . VAL A 1 92 ? 8.720 -2.419 -6.997 1.00 91.31 92 VAL A O 1
ATOM 723 N N . LEU A 1 93 ? 9.255 -0.291 -6.476 1.00 89.50 93 LEU A N 1
ATOM 724 C CA . LEU A 1 93 ? 8.590 -0.256 -5.186 1.00 89.50 93 LEU A CA 1
ATOM 725 C C . LEU A 1 93 ? 7.365 0.635 -5.330 1.00 89.50 93 LEU A C 1
ATOM 727 O O . LEU A 1 93 ? 7.509 1.844 -5.505 1.00 89.50 93 LEU A O 1
ATOM 731 N N . GLN A 1 94 ? 6.171 0.046 -5.282 1.00 87.56 94 GLN A N 1
ATOM 732 C CA . GLN A 1 94 ? 4.964 0.859 -5.311 1.00 87.56 94 GLN A CA 1
ATOM 733 C C . GLN A 1 94 ? 4.814 1.560 -3.967 1.00 87.56 94 GLN A C 1
ATOM 735 O O . GLN A 1 94 ? 4.728 0.900 -2.927 1.00 87.56 94 GLN A O 1
ATOM 740 N N . THR A 1 95 ? 4.770 2.887 -4.004 1.00 83.69 95 THR A N 1
ATOM 741 C CA . THR A 1 95 ? 4.537 3.713 -2.826 1.00 83.69 95 THR A CA 1
ATOM 742 C C . THR A 1 95 ? 3.105 4.242 -2.850 1.00 83.69 95 THR A C 1
ATOM 744 O O . THR A 1 95 ? 2.623 4.739 -3.868 1.00 83.69 95 THR A O 1
ATOM 747 N N . GLY A 1 96 ? 2.390 4.092 -1.738 1.00 70.81 96 GLY A N 1
ATOM 748 C CA . GLY A 1 96 ? 1.164 4.852 -1.484 1.00 70.81 96 GLY A CA 1
ATOM 749 C C . GLY A 1 96 ? 1.500 6.171 -0.781 1.00 70.81 96 GLY A C 1
ATOM 750 O O . GLY A 1 96 ? 2.546 6.244 -0.131 1.00 70.81 96 GLY A O 1
ATOM 751 N N . PRO A 1 97 ? 0.640 7.206 -0.855 1.00 69.62 97 PRO A N 1
ATOM 752 C CA . PRO A 1 97 ? 0.868 8.435 -0.100 1.00 69.62 97 PRO A CA 1
ATOM 753 C C . PRO A 1 97 ? 0.931 8.153 1.408 1.00 69.62 97 PRO A C 1
ATOM 755 O O . PRO A 1 97 ? 1.782 8.725 2.083 1.00 69.62 97 PRO A O 1
ATOM 758 N N . HIS A 1 98 ? 0.096 7.230 1.912 1.00 88.06 98 HIS A N 1
ATOM 759 C CA . HIS A 1 98 ? -0.076 6.914 3.333 1.00 88.06 98 HIS A CA 1
ATOM 760 C C . HIS A 1 98 ? -0.378 5.422 3.561 1.00 88.06 98 HIS A C 1
ATOM 762 O O . HIS A 1 98 ? -0.885 4.734 2.672 1.00 88.06 98 HIS A O 1
ATOM 768 N N . LEU A 1 99 ? -0.100 4.922 4.765 1.00 93.44 99 LEU A N 1
ATOM 769 C CA . LEU A 1 99 ? -0.541 3.612 5.243 1.00 93.44 99 LEU A CA 1
ATOM 770 C C . LEU A 1 99 ? -2.036 3.658 5.581 1.00 93.44 99 LEU A C 1
ATOM 772 O O . LEU A 1 99 ? -2.447 4.078 6.660 1.00 93.44 99 LEU A O 1
ATOM 776 N N . LEU A 1 100 ? -2.839 3.219 4.616 1.00 94.19 100 LEU A N 1
ATOM 777 C CA . LEU A 1 100 ? -4.297 3.133 4.682 1.00 94.19 100 LEU A CA 1
ATOM 778 C C . LEU A 1 100 ? -4.744 1.664 4.704 1.00 94.19 100 LEU A C 1
ATOM 780 O O . LEU A 1 100 ? -3.972 0.759 4.370 1.00 94.19 100 LEU A O 1
ATOM 784 N N . LEU A 1 101 ? -6.008 1.423 5.064 1.00 94.31 101 LEU A N 1
ATOM 785 C CA . LEU A 1 101 ? -6.630 0.117 4.834 1.00 94.31 101 LEU A CA 1
ATOM 786 C C . LEU A 1 101 ? -6.709 -0.164 3.322 1.00 94.31 101 LEU A C 1
ATOM 788 O O . LEU A 1 101 ? -7.032 0.737 2.553 1.00 94.31 101 LEU A O 1
ATOM 792 N N . LEU A 1 102 ? -6.489 -1.413 2.893 1.00 92.88 102 LEU A N 1
ATOM 793 C CA . LEU A 1 102 ? -6.456 -1.806 1.464 1.00 92.88 102 LEU A CA 1
ATOM 794 C C . LEU A 1 102 ? -7.701 -1.401 0.657 1.00 92.88 102 LEU A C 1
ATOM 796 O O . LEU A 1 102 ? -7.627 -1.267 -0.561 1.00 92.88 102 LEU A O 1
ATOM 800 N N . MET A 1 103 ? -8.849 -1.272 1.323 1.00 89.81 103 MET A N 1
ATOM 801 C CA . MET A 1 103 ? -10.132 -0.900 0.715 1.00 89.81 103 MET A CA 1
ATOM 802 C C . MET A 1 103 ? -10.366 0.606 0.621 1.00 89.81 103 MET A C 1
ATOM 804 O O . MET A 1 103 ? -11.351 1.017 0.010 1.00 89.81 103 MET A O 1
ATOM 808 N N . ASP A 1 104 ? -9.499 1.425 1.219 1.00 90.69 104 ASP A N 1
ATOM 809 C CA . ASP A 1 104 ? -9.558 2.862 0.996 1.00 90.69 104 ASP A CA 1
ATOM 810 C C . ASP A 1 104 ? -9.330 3.138 -0.500 1.00 90.69 104 ASP A C 1
ATOM 812 O O . ASP A 1 104 ? -8.364 2.613 -1.061 1.00 90.69 104 ASP A O 1
ATOM 816 N N . PRO A 1 105 ? -10.181 3.929 -1.176 1.00 88.12 105 PRO A N 1
ATOM 817 C CA . PRO A 1 105 ? -10.038 4.185 -2.606 1.00 88.12 105 PRO A CA 1
ATOM 818 C C . PRO A 1 105 ? -8.659 4.719 -3.019 1.00 88.12 105 PRO A C 1
ATOM 820 O O . PRO A 1 105 ? -8.204 4.411 -4.121 1.00 88.12 105 PRO A O 1
ATOM 823 N N . GLU A 1 106 ? -7.975 5.484 -2.159 1.00 86.81 106 GLU A N 1
ATOM 824 C CA . GLU A 1 106 ? -6.636 6.021 -2.449 1.00 86.81 106 GLU A CA 1
ATOM 825 C C . GLU A 1 106 ? -5.559 4.920 -2.453 1.00 86.81 106 GLU A C 1
ATOM 827 O O . GLU A 1 106 ? -4.566 5.019 -3.180 1.00 86.81 106 GLU A O 1
ATOM 832 N N . ALA A 1 107 ? -5.780 3.825 -1.720 1.00 89.56 107 ALA A N 1
ATOM 833 C CA . ALA A 1 107 ? -4.915 2.646 -1.716 1.00 89.56 107 ALA A CA 1
ATOM 834 C C . ALA A 1 107 ? -5.359 1.582 -2.739 1.00 89.56 107 ALA A C 1
ATOM 836 O O . ALA A 1 107 ? -4.540 1.040 -3.483 1.00 89.56 107 ALA A O 1
ATOM 837 N N . TYR A 1 108 ? -6.661 1.310 -2.830 1.00 92.19 108 TYR A N 1
ATOM 838 C CA . TYR A 1 108 ? -7.225 0.180 -3.569 1.00 92.19 108 TYR A CA 1
ATOM 839 C C . TYR A 1 108 ? -6.830 0.171 -5.050 1.00 92.19 108 TYR A C 1
ATOM 841 O O . TYR A 1 108 ? -6.331 -0.833 -5.566 1.00 92.19 108 TYR A O 1
ATOM 849 N N . TYR A 1 109 ? -7.007 1.299 -5.746 1.00 90.81 109 TYR A N 1
ATOM 850 C CA . TYR A 1 109 ? -6.688 1.382 -7.175 1.00 90.81 109 TYR A CA 1
ATOM 851 C C . TYR A 1 109 ? -5.191 1.230 -7.447 1.00 90.81 109 TYR A C 1
ATOM 853 O O . TYR A 1 109 ? -4.806 0.641 -8.459 1.00 90.81 109 TYR A O 1
ATOM 861 N N . THR A 1 110 ? -4.356 1.706 -6.525 1.00 90.88 110 THR A N 1
ATOM 862 C CA . THR A 1 110 ? -2.899 1.566 -6.580 1.00 90.88 110 THR A CA 1
ATOM 863 C C . THR A 1 110 ? -2.503 0.090 -6.531 1.00 90.88 110 THR A C 1
ATOM 865 O O . THR A 1 110 ? -1.705 -0.350 -7.360 1.00 90.88 110 THR A O 1
ATOM 868 N N . HIS A 1 111 ? -3.114 -0.698 -5.639 1.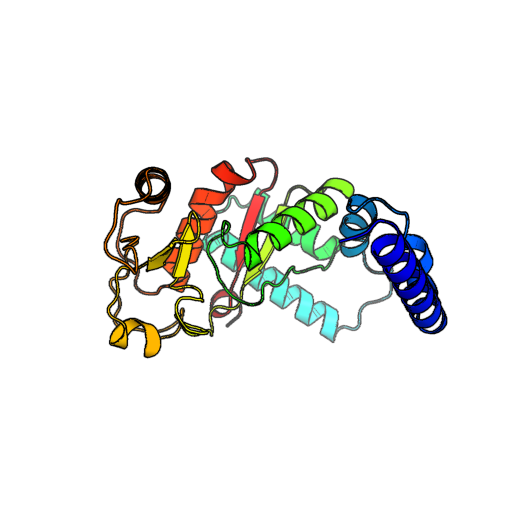00 93.31 111 HIS A N 1
ATOM 869 C CA . HIS A 1 111 ? -2.882 -2.142 -5.550 1.00 93.31 111 HIS A CA 1
ATOM 870 C C . HIS A 1 111 ? -3.343 -2.878 -6.809 1.00 93.31 111 HIS A C 1
ATOM 872 O O . HIS A 1 111 ? -2.576 -3.653 -7.376 1.00 93.31 111 HIS A O 1
ATOM 878 N N . ILE A 1 112 ? -4.554 -2.601 -7.303 1.00 94.19 112 ILE A N 1
ATOM 879 C CA . ILE A 1 112 ? -5.064 -3.229 -8.532 1.00 94.19 112 ILE A CA 1
ATOM 880 C C . ILE A 1 112 ? -4.145 -2.941 -9.721 1.00 94.19 112 ILE A C 1
ATOM 882 O O . ILE A 1 112 ? -3.796 -3.859 -10.464 1.00 94.19 112 ILE A O 1
ATOM 886 N N . LEU A 1 113 ? -3.716 -1.688 -9.893 1.00 93.75 113 LEU A N 1
ATOM 887 C CA . LEU A 1 113 ? -2.833 -1.312 -10.994 1.00 93.75 113 LEU A CA 1
ATOM 888 C C . LEU A 1 113 ? -1.485 -2.042 -10.902 1.00 93.75 113 LEU A C 1
ATOM 890 O O . LEU A 1 113 ? -1.006 -2.569 -11.907 1.00 93.75 113 LEU A O 1
ATOM 894 N N . SER A 1 114 ? -0.914 -2.140 -9.699 1.00 94.44 114 SER A N 1
ATOM 895 C CA . SER A 1 114 ? 0.306 -2.910 -9.448 1.00 94.44 114 SER A CA 1
ATOM 896 C C . SER A 1 114 ? 0.147 -4.389 -9.787 1.00 94.44 114 SER A C 1
ATOM 898 O O . SER A 1 114 ? 0.978 -4.944 -10.504 1.00 94.44 114 SER A O 1
ATOM 900 N N . LEU A 1 115 ? -0.938 -5.020 -9.333 1.00 95.69 115 LEU A N 1
ATOM 901 C CA . LEU A 1 115 ? -1.213 -6.435 -9.589 1.00 95.69 115 LEU A CA 1
ATOM 902 C C . LEU A 1 115 ? -1.380 -6.729 -11.081 1.00 95.69 115 LEU A C 1
ATOM 904 O O . LEU A 1 115 ? -0.865 -7.735 -11.565 1.00 95.69 115 LEU A O 1
ATOM 908 N N . VAL A 1 116 ? -2.050 -5.848 -11.833 1.00 96.12 116 VAL A N 1
ATOM 909 C CA . VAL A 1 116 ? -2.175 -5.981 -13.295 1.00 96.12 116 VAL A CA 1
ATOM 910 C C . VAL A 1 116 ? -0.803 -5.913 -13.967 1.00 96.12 116 VAL A C 1
ATOM 912 O O . VAL A 1 116 ? -0.520 -6.718 -14.857 1.00 96.12 116 VAL A O 1
ATOM 915 N N . GLY A 1 117 ? 0.051 -4.981 -13.540 1.00 96.19 117 GLY A N 1
ATOM 916 C CA . GLY A 1 117 ? 1.398 -4.826 -14.082 1.00 96.19 117 GLY A CA 1
ATOM 917 C C . GLY A 1 117 ? 2.287 -6.032 -13.798 1.00 96.19 117 GLY A C 1
ATOM 918 O O . GLY A 1 117 ? 2.851 -6.616 -14.720 1.00 96.19 117 GLY A O 1
ATOM 919 N N . LEU A 1 118 ? 2.345 -6.460 -12.538 1.00 96.44 118 LEU A N 1
ATOM 920 C CA . LEU A 1 118 ? 3.108 -7.629 -12.099 1.00 96.44 118 LEU A CA 1
ATOM 921 C C . LEU A 1 118 ? 2.620 -8.916 -12.778 1.00 96.44 118 LEU A C 1
ATOM 923 O O . LEU A 1 118 ? 3.425 -9.697 -13.283 1.00 96.44 118 LEU A O 1
ATOM 927 N N . ALA A 1 119 ? 1.303 -9.112 -12.883 1.00 96.38 119 ALA A N 1
ATOM 928 C CA . ALA A 1 119 ? 0.734 -10.280 -13.552 1.00 96.38 119 ALA A CA 1
ATOM 929 C C . ALA A 1 119 ? 1.086 -10.335 -15.046 1.00 96.38 119 ALA A C 1
ATOM 931 O O . ALA A 1 119 ? 1.322 -11.425 -15.569 1.00 96.38 119 ALA A O 1
A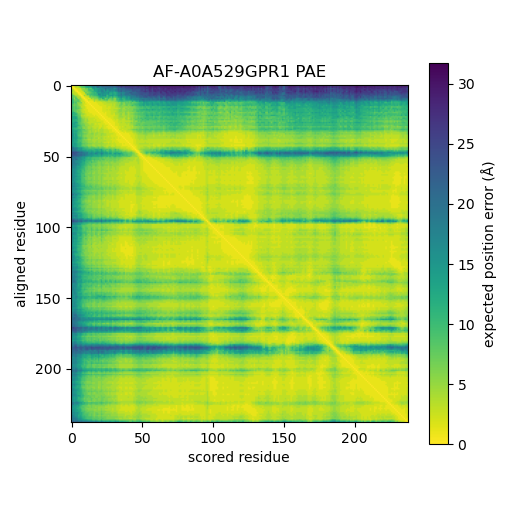TOM 932 N N . ALA A 1 120 ? 1.149 -9.187 -15.731 1.00 96.06 120 ALA A N 1
ATOM 933 C CA . ALA A 1 120 ? 1.555 -9.114 -17.138 1.00 96.06 120 ALA A CA 1
ATOM 934 C C . ALA A 1 120 ? 3.010 -9.558 -17.366 1.00 96.06 120 ALA A C 1
ATOM 936 O O . ALA A 1 120 ? 3.375 -9.924 -18.481 1.00 96.06 120 ALA A O 1
ATOM 937 N N . HIS A 1 121 ? 3.810 -9.559 -16.303 1.00 95.69 121 HIS A N 1
ATOM 938 C CA . HIS A 1 121 ? 5.213 -9.951 -16.285 1.00 95.69 121 HIS A CA 1
ATOM 939 C C . HIS A 1 121 ? 5.464 -11.338 -15.692 1.00 95.69 121 HIS A C 1
ATOM 941 O O . HIS A 1 121 ? 6.618 -11.734 -15.547 1.00 95.69 121 HIS A O 1
ATOM 947 N N . GLY A 1 122 ? 4.398 -12.076 -15.369 1.00 95.62 122 GLY A N 1
ATOM 948 C CA . GLY A 1 122 ? 4.494 -13.409 -14.776 1.00 95.62 122 GLY A CA 1
ATOM 949 C C . GLY A 1 122 ? 4.918 -13.413 -13.307 1.00 95.62 122 GLY A C 1
ATOM 950 O O . GLY A 1 122 ? 5.190 -14.486 -12.778 1.00 95.62 122 GLY A O 1
ATOM 951 N N . CYS A 1 123 ? 4.953 -12.250 -12.651 1.00 97.19 123 CYS A N 1
ATOM 952 C CA . CYS A 1 123 ? 5.291 -12.145 -11.238 1.00 97.19 123 CYS A CA 1
ATOM 953 C C . CYS A 1 123 ? 4.190 -12.745 -10.352 1.00 97.19 123 CYS A C 1
ATOM 955 O O . CYS A 1 123 ? 3.005 -12.783 -10.714 1.00 97.19 123 CYS A O 1
ATOM 957 N N . SER A 1 124 ? 4.605 -13.185 -9.171 1.00 97.12 124 SER A N 1
ATOM 958 C CA . SER A 1 124 ? 3.794 -13.852 -8.152 1.00 97.12 124 SER A CA 1
ATOM 959 C C . SER A 1 124 ? 3.894 -13.179 -6.781 1.00 97.12 124 SER A C 1
ATOM 961 O O . SER A 1 124 ? 3.280 -13.626 -5.810 1.00 97.12 124 SER A O 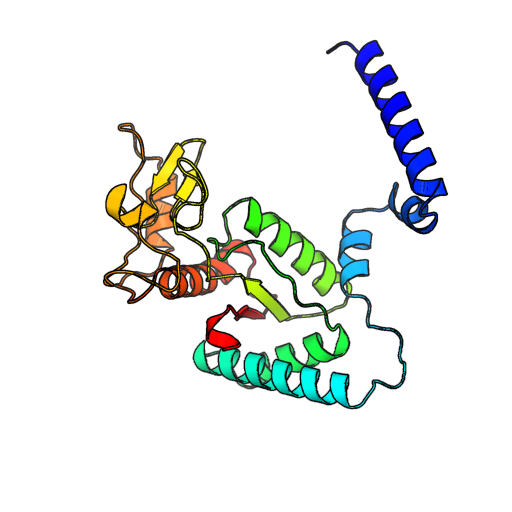1
ATOM 963 N N . THR A 1 125 ? 4.639 -12.079 -6.680 1.00 97.31 125 THR A N 1
ATOM 964 C CA . THR A 1 125 ? 4.816 -11.321 -5.444 1.00 97.31 125 THR A CA 1
ATOM 965 C C . THR A 1 125 ? 4.434 -9.862 -5.621 1.00 97.31 125 THR A C 1
ATOM 967 O O . THR A 1 125 ? 4.480 -9.309 -6.719 1.00 97.31 125 THR A O 1
ATOM 970 N N . TYR A 1 126 ? 4.001 -9.238 -4.530 1.00 96.19 126 TYR A N 1
ATOM 971 C CA . TYR A 1 126 ? 3.702 -7.819 -4.483 1.00 96.19 126 TYR A CA 1
ATOM 972 C C . TYR A 1 126 ? 4.288 -7.201 -3.219 1.00 96.19 126 TYR A C 1
ATOM 974 O O . TYR A 1 126 ? 3.853 -7.486 -2.101 1.00 96.19 126 TYR A O 1
ATOM 982 N N . LEU A 1 127 ? 5.274 -6.330 -3.428 1.00 95.69 127 LEU A N 1
ATOM 983 C CA . LEU A 1 127 ? 5.867 -5.495 -2.399 1.00 95.69 127 LEU A CA 1
ATOM 984 C C . LEU A 1 127 ? 5.273 -4.085 -2.483 1.00 95.69 127 LEU A C 1
ATOM 986 O O . LEU A 1 127 ? 5.393 -3.409 -3.508 1.00 95.69 127 LEU A O 1
ATOM 990 N N . SER A 1 128 ? 4.664 -3.637 -1.390 1.00 94.44 128 SER A N 1
ATOM 991 C CA . SER A 1 128 ? 4.145 -2.277 -1.242 1.00 94.44 128 SER A CA 1
ATOM 992 C C . SER A 1 128 ? 4.884 -1.569 -0.121 1.00 94.44 128 SER A C 1
ATOM 994 O O . SER A 1 128 ? 5.035 -2.125 0.963 1.00 94.44 128 SER A O 1
ATOM 996 N N . TYR A 1 129 ? 5.265 -0.317 -0.349 1.00 94.25 129 TYR A N 1
ATOM 997 C CA . TYR A 1 129 ? 5.697 0.585 0.711 1.00 94.25 129 TYR A CA 1
ATOM 998 C C . TYR A 1 129 ? 4.597 1.599 1.007 1.00 94.25 129 TYR A C 1
ATOM 1000 O O . TYR A 1 129 ? 4.014 2.182 0.089 1.00 94.25 129 TYR A O 1
ATOM 1008 N N . ALA A 1 130 ? 4.286 1.802 2.280 1.00 92.62 130 ALA A N 1
ATOM 1009 C CA . ALA A 1 130 ? 3.266 2.748 2.700 1.00 92.62 130 ALA A CA 1
ATOM 1010 C C . ALA A 1 130 ? 3.796 3.636 3.824 1.00 92.62 130 ALA A C 1
ATOM 1012 O O . ALA A 1 130 ? 4.296 3.140 4.825 1.00 92.62 130 ALA A O 1
ATOM 1013 N N . VAL A 1 131 ? 3.677 4.952 3.659 1.00 91.31 131 VAL A N 1
ATOM 1014 C CA . VAL A 1 131 ? 4.204 5.925 4.625 1.00 91.31 131 VAL A CA 1
ATOM 1015 C C . VAL A 1 131 ? 3.372 5.899 5.909 1.00 91.31 131 VAL A C 1
ATOM 1017 O O . VAL A 1 131 ? 2.159 6.118 5.876 1.00 91.31 131 VAL A O 1
ATOM 1020 N N . SER A 1 132 ? 4.016 5.674 7.048 1.00 90.44 132 SER A N 1
ATOM 1021 C CA . SER A 1 132 ? 3.412 5.611 8.385 1.00 90.44 132 SER A CA 1
ATOM 1022 C C . SER A 1 132 ? 3.734 6.846 9.240 1.00 90.44 132 SER A C 1
ATOM 1024 O O . SER A 1 132 ? 3.141 7.056 10.292 1.00 90.44 132 SER A O 1
ATOM 1026 N N . THR A 1 133 ? 4.586 7.761 8.785 1.00 87.62 133 THR A N 1
ATOM 1027 C CA . THR A 1 133 ? 4.867 9.026 9.503 1.00 87.62 133 THR A CA 1
ATOM 1028 C C . THR A 1 133 ? 3.690 10.014 9.590 1.00 87.62 133 THR A C 1
ATOM 1030 O O . THR A 1 133 ? 3.821 11.086 10.181 1.00 87.62 133 THR A O 1
ATOM 1033 N N . VAL A 1 134 ? 2.520 9.677 9.048 1.00 87.81 134 VAL A N 1
ATOM 1034 C CA . VAL A 1 134 ? 1.393 10.606 8.887 1.00 87.81 134 VAL A CA 1
ATOM 1035 C C . VAL A 1 134 ? 0.405 10.612 10.047 1.00 87.81 134 VAL A C 1
ATOM 1037 O O . VAL A 1 134 ? 0.242 9.624 10.765 1.00 87.81 134 VAL A O 1
ATOM 1040 N N . SER A 1 135 ? -0.272 11.747 10.228 1.00 91.44 135 SER A N 1
ATOM 1041 C CA . SER A 1 135 ? -1.351 11.921 11.204 1.00 91.44 135 SER A CA 1
ATOM 1042 C C . SER A 1 135 ? -2.523 10.979 10.923 1.00 91.44 135 SER A C 1
ATOM 1044 O O . SER A 1 135 ? -2.865 10.734 9.770 1.00 91.44 135 SER A O 1
ATOM 1046 N N . LEU A 1 136 ? -3.208 10.517 11.975 1.00 91.00 136 LEU A N 1
ATOM 1047 C CA . LEU A 1 136 ? -4.456 9.745 11.840 1.00 91.00 136 LEU A CA 1
ATOM 1048 C C . LEU A 1 136 ? -5.547 10.508 11.069 1.00 91.00 136 LEU A C 1
ATOM 1050 O O . LEU A 1 136 ? -6.453 9.901 10.496 1.00 91.00 136 LEU A O 1
ATOM 1054 N N . VAL A 1 137 ? -5.467 11.840 11.074 1.00 92.06 137 VAL A N 1
ATOM 1055 C CA . VAL A 1 137 ? -6.366 12.749 10.364 1.00 92.06 137 VAL A CA 1
ATOM 1056 C C . VAL A 1 137 ? -5.543 13.676 9.483 1.00 92.06 137 VAL A C 1
ATOM 1058 O O . VAL A 1 137 ? -4.782 14.494 9.988 1.00 92.06 137 VAL A O 1
ATOM 1061 N N . GLU A 1 138 ? -5.743 13.590 8.173 1.00 88.88 138 GLU A N 1
ATOM 1062 C CA . GLU A 1 138 ? -5.143 14.512 7.198 1.00 88.88 138 GLU A CA 1
ATOM 1063 C C . GLU A 1 138 ? -6.009 15.762 7.020 1.00 88.88 138 GLU A C 1
ATOM 1065 O O . GLU A 1 138 ? -5.524 16.886 6.921 1.00 88.88 138 GLU A O 1
ATOM 1070 N N . ARG A 1 139 ? -7.328 15.558 6.977 1.00 88.56 139 ARG A N 1
ATOM 1071 C CA . ARG A 1 139 ? -8.352 16.608 6.926 1.00 88.56 139 ARG A CA 1
ATOM 1072 C C . ARG A 1 139 ? -9.653 16.080 7.523 1.00 88.56 139 ARG A C 1
ATOM 1074 O O . ARG A 1 139 ? -9.741 14.914 7.898 1.00 88.56 139 ARG A O 1
ATOM 1081 N N . ALA A 1 140 ? -10.673 16.930 7.627 1.00 89.25 140 ALA A N 1
ATOM 1082 C CA . ALA A 1 140 ? -11.950 16.557 8.234 1.00 89.25 140 ALA A CA 1
ATOM 1083 C C . ALA A 1 140 ? -12.485 15.223 7.676 1.00 89.25 140 ALA A C 1
ATOM 1085 O O . ALA A 1 140 ? -12.780 15.122 6.487 1.00 89.25 140 ALA A O 1
ATOM 1086 N N . ARG A 1 141 ? -12.590 14.220 8.562 1.00 90.12 141 ARG A N 1
ATOM 1087 C CA . ARG A 1 141 ? -13.091 12.868 8.268 1.00 90.12 141 ARG A CA 1
ATOM 1088 C C . ARG A 1 141 ? -12.338 12.133 7.143 1.00 90.12 141 ARG A C 1
ATOM 1090 O O . ARG A 1 141 ? -12.920 11.311 6.445 1.00 90.12 141 ARG A O 1
ATOM 1097 N N . LYS A 1 142 ? -11.050 12.439 6.969 1.00 90.94 142 LYS A N 1
ATOM 1098 C CA . LYS A 1 142 ? -10.142 11.774 6.032 1.00 90.94 142 LYS A CA 1
ATOM 1099 C C . LYS A 1 142 ? -8.803 11.486 6.710 1.00 90.94 142 LYS A C 1
ATOM 1101 O O . LYS A 1 142 ? -8.317 12.282 7.516 1.00 90.94 142 LYS A O 1
ATOM 1106 N N . GLY A 1 143 ? -8.196 10.380 6.315 1.00 91.19 143 GLY A N 1
ATOM 1107 C C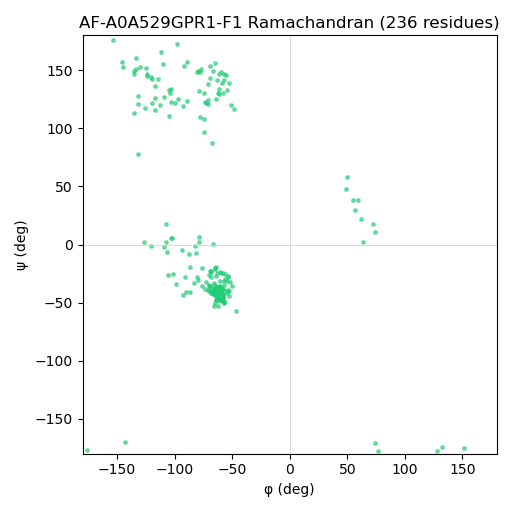A . GLY A 1 143 ? -6.872 9.940 6.721 1.00 91.19 143 GLY A CA 1
ATOM 1108 C C . GLY A 1 143 ? -6.941 8.510 7.242 1.00 91.19 143 GLY A C 1
ATOM 1109 O O . GLY A 1 143 ? -8.025 7.933 7.280 1.00 91.19 143 GLY A O 1
ATOM 1110 N N . PRO A 1 144 ? -5.821 7.949 7.705 1.00 93.31 144 PRO A N 1
ATOM 1111 C CA . PRO A 1 144 ? -5.743 6.553 8.134 1.00 93.31 144 PRO A CA 1
ATOM 1112 C C . PRO A 1 144 ? -6.683 6.152 9.280 1.00 93.31 144 PRO A C 1
ATOM 1114 O O . PRO A 1 144 ? -7.015 4.980 9.438 1.00 93.31 144 PRO A O 1
ATOM 1117 N N . GLY A 1 145 ? -7.106 7.110 10.108 1.00 94.25 145 GLY A N 1
ATOM 1118 C CA . GLY A 1 145 ? -8.090 6.883 11.166 1.00 94.25 145 GLY A CA 1
ATOM 1119 C C . GLY A 1 145 ? -9.545 6.913 10.681 1.00 94.25 145 GLY A C 1
ATOM 1120 O O . GLY A 1 145 ? -10.457 6.720 11.486 1.00 94.25 145 GLY A O 1
ATOM 1121 N N . TRP A 1 146 ? -9.779 7.167 9.395 1.00 94.19 146 TRP A N 1
ATOM 1122 C CA . TRP A 1 146 ? -11.099 7.265 8.786 1.00 94.19 146 TRP A CA 1
ATOM 1123 C C . TRP A 1 146 ? -11.244 6.292 7.616 1.00 94.19 146 TRP A C 1
ATOM 1125 O O . TRP A 1 146 ? -10.304 6.040 6.873 1.00 94.19 146 TRP A O 1
ATOM 1135 N N . LEU A 1 147 ? -12.456 5.785 7.428 1.00 92.62 147 LEU A N 1
ATOM 1136 C CA . LEU A 1 147 ? -12.890 5.070 6.231 1.00 92.62 147 LEU A CA 1
ATOM 1137 C C . LEU A 1 147 ? -14.211 5.684 5.762 1.00 92.62 147 LEU A C 1
ATOM 1139 O O . LEU A 1 147 ? -14.964 6.204 6.578 1.00 92.62 147 LEU A O 1
ATOM 1143 N N . THR A 1 148 ? -14.524 5.623 4.471 1.00 90.00 148 THR A N 1
ATOM 1144 C CA . THR A 1 148 ? -15.847 6.024 3.966 1.00 90.00 148 THR A CA 1
ATOM 1145 C C . THR A 1 148 ? -16.587 4.799 3.439 1.00 90.00 148 THR A C 1
ATOM 1147 O O . THR A 1 148 ? -16.110 4.157 2.508 1.00 90.00 148 THR A O 1
ATOM 1150 N N . ILE A 1 149 ? -17.750 4.483 4.016 1.00 87.50 149 ILE A N 1
ATOM 1151 C CA . ILE A 1 149 ? -18.633 3.384 3.588 1.00 87.50 149 ILE A CA 1
ATOM 1152 C C . ILE A 1 149 ? -19.978 3.993 3.204 1.00 87.50 149 ILE A C 1
ATOM 1154 O O . ILE A 1 149 ? -20.583 4.670 4.026 1.00 87.50 149 ILE A O 1
ATOM 1158 N N . ASP A 1 150 ? -20.438 3.795 1.967 1.00 83.88 150 ASP A N 1
ATOM 1159 C CA . ASP A 1 150 ? -21.703 4.359 1.465 1.00 83.88 150 ASP A CA 1
ATOM 1160 C C . ASP A 1 150 ? -21.851 5.864 1.759 1.00 83.88 150 ASP A C 1
ATOM 1162 O O . ASP A 1 150 ? -22.862 6.326 2.281 1.00 83.88 150 ASP A O 1
ATOM 1166 N N . GLN A 1 151 ? -20.796 6.638 1.469 1.00 85.19 151 GLN A N 1
ATOM 1167 C CA . GLN A 1 151 ? -20.686 8.079 1.773 1.00 85.19 151 GLN A CA 1
ATOM 1168 C C . GLN A 1 151 ? -20.692 8.440 3.270 1.00 85.19 151 GLN A C 1
ATOM 1170 O O . GLN A 1 151 ? -20.585 9.615 3.615 1.00 85.19 151 GLN A O 1
ATOM 1175 N N . THR A 1 152 ? -20.751 7.452 4.161 1.00 89.62 152 THR A N 1
ATOM 1176 C CA . THR A 1 152 ? -20.715 7.632 5.613 1.00 89.62 152 THR A CA 1
ATOM 1177 C C . THR A 1 152 ? -19.278 7.527 6.114 1.00 89.62 152 THR A C 1
ATOM 1179 O O . THR A 1 152 ? -18.647 6.478 5.956 1.00 89.62 152 THR A O 1
ATOM 1182 N N . PRO A 1 153 ? -18.730 8.580 6.741 1.00 92.31 153 PRO A N 1
ATOM 1183 C CA . PRO A 1 153 ? -17.412 8.510 7.346 1.00 92.31 153 PRO A CA 1
ATOM 1184 C C . PRO A 1 153 ? -17.445 7.701 8.644 1.00 92.31 153 PRO A C 1
ATOM 1186 O O . PRO A 1 153 ? -18.257 7.953 9.535 1.00 92.31 153 PRO A O 1
ATOM 1189 N N . ILE A 1 154 ? -16.521 6.759 8.759 1.00 93.88 154 ILE A N 1
ATOM 1190 C CA . ILE A 1 154 ? -16.373 5.808 9.854 1.00 93.88 154 ILE A CA 1
ATOM 1191 C C . ILE A 1 154 ? -15.028 6.056 10.525 1.00 93.88 154 ILE A C 1
ATOM 1193 O O . ILE A 1 154 ? -13.985 6.049 9.873 1.00 93.88 154 ILE A O 1
ATOM 1197 N N . ASN A 1 155 ? -15.040 6.260 11.835 1.00 94.69 155 ASN A N 1
ATOM 1198 C CA . ASN A 1 155 ? -13.843 6.327 12.655 1.00 94.69 155 ASN A CA 1
ATOM 1199 C C . ASN A 1 155 ? -13.327 4.912 12.918 1.00 94.69 155 ASN A C 1
ATOM 1201 O O . ASN A 1 155 ? -13.933 4.148 13.672 1.00 94.69 155 ASN A O 1
ATOM 1205 N N . VAL A 1 156 ? -12.190 4.579 12.316 1.00 95.62 156 VAL A N 1
ATOM 1206 C CA . VAL A 1 156 ? -11.609 3.230 12.313 1.00 95.62 156 VAL A CA 1
ATOM 1207 C C . VAL A 1 156 ? -11.346 2.726 13.736 1.00 95.62 156 VAL A C 1
ATOM 1209 O O . VAL A 1 156 ? -11.622 1.566 14.046 1.00 95.62 156 VAL A O 1
ATOM 1212 N N . PHE A 1 157 ? -10.888 3.611 14.623 1.00 95.12 157 PHE A N 1
ATOM 1213 C CA . PHE A 1 157 ? -10.469 3.272 15.987 1.00 95.12 157 PHE A CA 1
ATOM 1214 C C . PHE A 1 157 ? -11.448 3.736 17.078 1.00 95.12 157 PHE A C 1
ATOM 1216 O O . PHE A 1 157 ? -11.150 3.601 18.263 1.00 95.12 157 PHE A O 1
ATOM 1223 N N . GLY A 1 158 ? -12.582 4.345 16.709 1.00 93.38 158 GLY A N 1
ATOM 1224 C CA . GLY A 1 158 ? -13.569 4.868 17.664 1.00 93.38 158 GLY A CA 1
ATOM 1225 C C . GLY A 1 158 ? -13.036 5.974 18.585 1.00 93.38 158 GLY A C 1
ATOM 1226 O O . GLY A 1 158 ? -13.560 6.199 19.674 1.00 93.38 158 GLY A O 1
ATOM 1227 N N . LEU A 1 159 ? -11.964 6.662 18.186 1.00 92.56 159 LEU A N 1
ATOM 1228 C CA . LEU A 1 159 ? -11.287 7.646 19.030 1.00 92.56 159 LEU A CA 1
ATOM 1229 C C . LEU A 1 159 ? -12.011 8.994 19.040 1.00 92.56 159 LEU A C 1
ATOM 1231 O O . LEU A 1 159 ? -12.569 9.439 18.040 1.00 92.56 159 LEU A O 1
ATOM 1235 N N . THR A 1 160 ? -11.920 9.722 20.150 1.00 90.38 160 THR A N 1
ATOM 1236 C CA . THR A 1 160 ? -12.398 11.108 20.201 1.00 90.38 160 THR A CA 1
ATOM 1237 C C . THR A 1 160 ? -11.582 12.010 19.268 1.00 90.38 160 THR A C 1
ATOM 1239 O O . THR A 1 160 ? -10.410 11.752 18.987 1.00 90.38 160 THR A O 1
ATOM 1242 N N . ARG A 1 161 ? -12.168 13.132 18.829 1.00 88.44 161 ARG A N 1
ATOM 1243 C CA . ARG A 1 161 ? -11.491 14.103 17.949 1.00 88.44 161 ARG A CA 1
ATOM 1244 C C . ARG A 1 161 ? -10.133 14.568 18.495 1.00 88.44 161 ARG A C 1
ATOM 1246 O O . ARG A 1 161 ? -9.191 14.695 17.719 1.00 88.44 161 ARG A O 1
ATOM 1253 N N . SER A 1 162 ? -10.022 14.806 19.804 1.00 87.12 162 SER A N 1
ATOM 1254 C CA . SER A 1 162 ? -8.764 15.230 20.435 1.00 87.12 162 SER A CA 1
ATOM 1255 C C . SER A 1 162 ? -7.670 14.166 20.328 1.00 87.12 162 SER A C 1
ATOM 1257 O O . SER A 1 162 ? -6.527 14.502 20.032 1.00 87.12 162 SER A O 1
ATOM 1259 N N . ARG A 1 163 ? -8.021 12.882 20.487 1.00 87.94 163 ARG A N 1
ATOM 1260 C CA . ARG A 1 163 ? -7.089 11.760 20.299 1.00 87.94 163 ARG A CA 1
ATOM 1261 C C . ARG A 1 163 ? -6.757 11.523 18.827 1.00 87.94 163 ARG A C 1
ATOM 1263 O O . ARG A 1 163 ? -5.646 11.134 18.519 1.00 87.94 163 ARG A O 1
ATOM 1270 N N . MET A 1 164 ? -7.684 11.790 17.914 1.00 87.69 164 MET A N 1
ATOM 1271 C CA . MET A 1 164 ? -7.451 11.628 16.475 1.00 87.69 164 MET A CA 1
ATOM 1272 C C . MET A 1 164 ? -6.479 12.670 15.902 1.00 87.69 164 MET A C 1
ATOM 1274 O O . MET A 1 164 ? -5.654 12.341 15.060 1.00 87.69 164 MET A O 1
ATOM 1278 N N . ILE A 1 165 ? -6.568 13.929 16.338 1.00 86.19 165 ILE A N 1
ATOM 1279 C CA . ILE A 1 165 ? -5.737 15.021 15.795 1.00 86.19 165 ILE A CA 1
ATOM 1280 C C . ILE A 1 165 ? -4.324 15.024 16.402 1.00 86.19 165 ILE A C 1
ATOM 1282 O O . ILE A 1 165 ? -3.382 15.474 15.759 1.00 86.19 165 ILE A O 1
ATOM 1286 N N . GLY A 1 166 ? -4.164 14.527 17.631 1.00 79.62 166 GLY A N 1
ATOM 1287 C CA . GLY A 1 166 ? -2.906 14.623 18.376 1.00 79.62 166 GLY A CA 1
ATOM 1288 C C . GLY A 1 166 ? -1.834 13.584 18.031 1.00 79.62 166 GLY A C 1
ATOM 1289 O O . GLY A 1 166 ? -0.728 13.705 18.551 1.00 79.62 166 GLY A O 1
ATOM 1290 N N . TYR A 1 167 ? -2.133 12.573 17.204 1.00 85.25 167 TYR A N 1
ATOM 1291 C CA . TYR A 1 167 ? -1.242 11.424 16.991 1.00 85.25 167 TYR A CA 1
ATOM 1292 C C . TYR A 1 167 ? -1.057 11.044 15.514 1.00 85.25 167 TYR A C 1
ATOM 1294 O O . TYR A 1 167 ? -1.939 11.243 14.671 1.00 85.25 167 TYR A O 1
ATOM 1302 N N . SER A 1 168 ? 0.113 10.475 15.215 1.00 88.88 168 SER A N 1
ATOM 1303 C CA . SER A 1 168 ? 0.457 9.848 13.932 1.00 88.88 168 SER A CA 1
ATOM 1304 C C . SER A 1 168 ? 0.296 8.331 13.981 1.00 88.88 168 SER A C 1
ATOM 1306 O O . SER A 1 168 ? 0.071 7.762 15.045 1.00 88.88 168 SER A O 1
ATOM 1308 N N . LEU A 1 169 ? 0.432 7.645 12.844 1.00 91.25 169 LEU A N 1
ATOM 1309 C CA . LEU A 1 169 ? 0.359 6.180 12.818 1.00 91.25 169 LEU A CA 1
ATOM 1310 C C . LEU A 1 169 ? 1.494 5.492 13.587 1.00 91.25 169 LEU A C 1
ATOM 1312 O O . LEU A 1 169 ? 1.338 4.339 13.989 1.00 91.25 169 LEU A O 1
ATOM 1316 N N . LEU A 1 170 ? 2.607 6.191 13.813 1.00 91.06 170 LEU A N 1
ATOM 1317 C CA . LEU A 1 170 ? 3.742 5.703 14.599 1.00 91.06 170 LEU A CA 1
ATOM 1318 C C . LEU A 1 170 ? 3.694 6.118 16.071 1.00 91.06 170 LEU A C 1
ATOM 1320 O O . LEU A 1 170 ? 4.561 5.713 16.841 1.00 91.06 170 LEU A O 1
ATOM 1324 N N . THR A 1 171 ? 2.718 6.931 16.480 1.00 84.00 171 THR A N 1
ATOM 1325 C CA . THR A 1 171 ? 2.684 7.506 17.828 1.00 84.00 171 THR A CA 1
ATOM 1326 C C . THR A 1 171 ? 1.309 7.393 18.479 1.00 84.00 171 THR A C 1
ATOM 1328 O O . THR A 1 171 ? 0.276 7.186 17.845 1.00 84.00 171 THR A O 1
ATOM 1331 N N . GLY A 1 172 ? 1.288 7.518 19.800 1.00 77.88 172 GLY A N 1
ATOM 1332 C CA . GLY A 1 172 ? 0.073 7.703 20.579 1.00 77.88 172 GLY A CA 1
ATOM 1333 C C . GLY A 1 172 ? -0.027 6.787 21.788 1.00 77.88 172 GLY A C 1
ATOM 1334 O O . GLY A 1 172 ? 0.936 6.114 22.137 1.00 77.88 172 GLY A O 1
ATOM 1335 N N . PRO A 1 173 ? -1.170 6.811 22.487 1.00 77.12 173 PRO A N 1
ATOM 1336 C CA . PRO A 1 173 ? -1.264 6.345 23.866 1.00 77.12 173 PRO A CA 1
ATOM 1337 C C . PRO A 1 173 ? -1.342 4.817 23.990 1.00 77.12 173 PRO A C 1
ATOM 1339 O O . PRO A 1 173 ? -1.491 4.317 25.100 1.00 77.12 173 PRO A O 1
ATOM 1342 N N . GLY A 1 174 ? -1.276 4.083 22.875 1.00 83.94 174 GLY A N 1
ATOM 1343 C CA . GLY A 1 174 ? -1.449 2.636 22.841 1.00 83.94 174 GLY A CA 1
ATOM 1344 C C . GLY A 1 174 ? -2.900 2.171 22.968 1.00 83.94 174 GLY A C 1
ATOM 1345 O O . GLY A 1 174 ? -3.839 2.971 23.040 1.00 83.94 174 GLY A O 1
ATOM 1346 N N . ALA A 1 175 ? -3.063 0.844 22.982 1.00 90.50 175 ALA A N 1
ATOM 1347 C CA . ALA A 1 175 ? -4.341 0.135 23.091 1.00 90.50 175 ALA A CA 1
ATOM 1348 C C . ALA A 1 175 ? -5.347 0.452 21.964 1.00 90.50 175 ALA A C 1
ATOM 1350 O O . ALA A 1 175 ? -6.556 0.545 22.191 1.00 90.50 175 ALA A O 1
ATOM 1351 N N . TYR A 1 176 ? -4.852 0.609 20.737 1.00 94.38 176 TYR A N 1
ATOM 1352 C CA . TYR A 1 176 ? -5.687 0.805 19.554 1.00 94.38 176 TYR A CA 1
ATOM 1353 C C . TYR A 1 176 ? -6.420 -0.482 19.188 1.00 94.38 176 TYR A C 1
ATOM 1355 O O . TYR A 1 176 ? -5.829 -1.556 19.200 1.00 94.38 176 TYR A O 1
ATOM 1363 N N . ARG A 1 177 ? -7.697 -0.377 18.826 1.00 95.56 177 ARG A N 1
ATOM 1364 C CA . ARG A 1 177 ? -8.520 -1.495 18.348 1.00 95.56 177 ARG A CA 1
ATOM 1365 C C . ARG A 1 177 ? -9.484 -1.005 17.279 1.00 95.56 177 ARG A C 1
ATOM 1367 O O . ARG A 1 177 ? -9.850 0.169 17.283 1.00 95.56 177 ARG A O 1
ATOM 1374 N N . PHE A 1 178 ? -9.879 -1.888 16.373 1.00 96.62 178 PHE A N 1
ATOM 1375 C CA . PHE A 1 178 ? -10.869 -1.565 15.352 1.00 96.62 178 PHE A CA 1
ATOM 1376 C C . PHE A 1 178 ? -12.264 -1.509 15.977 1.00 96.62 178 PHE A C 1
ATOM 1378 O O . PHE A 1 178 ? -12.809 -2.546 16.337 1.00 96.62 178 PHE A O 1
ATOM 1385 N N . GLU A 1 179 ? -12.816 -0.304 16.106 1.00 94.69 179 GLU A N 1
ATOM 1386 C CA . GLU A 1 179 ? -14.162 -0.064 16.660 1.00 94.69 179 GLU A CA 1
ATOM 1387 C C . GLU A 1 179 ? -15.179 0.298 15.577 1.00 94.69 179 GLU A C 1
ATOM 1389 O O . GLU A 1 179 ? -16.366 0.060 15.747 1.00 94.69 179 GLU A O 1
ATOM 1394 N N . LEU A 1 180 ? -14.713 0.873 14.461 1.00 94.06 180 LEU A N 1
ATOM 1395 C CA . LEU A 1 180 ? -15.536 1.261 13.313 1.00 94.06 180 LEU A CA 1
ATOM 1396 C C . LEU A 1 180 ? -16.787 2.089 13.682 1.00 94.06 180 LEU A C 1
ATOM 1398 O O . LEU A 1 180 ? -17.906 1.726 13.343 1.00 94.06 180 LEU A O 1
ATOM 1402 N N . VAL A 1 181 ? -16.609 3.234 14.340 1.00 93.25 181 VAL A N 1
ATOM 1403 C CA . VAL A 1 181 ? -17.730 4.064 14.823 1.00 93.25 181 VAL A CA 1
ATOM 1404 C C . VAL A 1 181 ? -18.170 5.074 13.754 1.00 93.25 181 VAL A C 1
ATOM 1406 O O . VAL A 1 181 ? -17.341 5.891 13.338 1.00 93.25 181 VAL A O 1
ATOM 1409 N N . PRO A 1 182 ? -19.444 5.102 13.319 1.00 92.12 182 PRO A N 1
ATOM 1410 C CA . PRO A 1 182 ? -19.935 6.132 12.404 1.00 92.12 182 PRO A CA 1
ATOM 1411 C C . PRO A 1 182 ? -19.768 7.547 12.973 1.00 92.12 182 PRO A C 1
ATOM 1413 O O . PRO A 1 182 ? -20.006 7.796 14.154 1.00 92.12 182 PRO A O 1
ATOM 1416 N N . ALA A 1 183 ? -19.369 8.502 12.130 1.00 87.31 183 ALA A N 1
ATOM 1417 C CA . ALA A 1 183 ? -19.211 9.900 12.540 1.00 87.31 183 ALA A CA 1
ATOM 1418 C C . ALA A 1 183 ? -20.545 10.589 12.870 1.00 87.31 183 ALA A C 1
ATOM 1420 O O . ALA A 1 183 ? -20.560 11.604 13.568 1.00 87.31 183 ALA A O 1
ATOM 1421 N N . GLU A 1 184 ? -21.641 10.077 12.315 1.00 84.62 184 GLU A N 1
ATOM 1422 C CA . GLU A 1 184 ? -22.985 10.634 12.423 1.00 84.62 184 GLU A CA 1
ATOM 1423 C C . GLU A 1 184 ? -23.935 9.579 12.984 1.00 84.62 184 GLU A C 1
ATOM 1425 O O . GLU A 1 184 ? -23.788 8.387 12.717 1.00 84.62 184 GLU A O 1
ATOM 1430 N N . GLN A 1 185 ? -24.900 10.025 13.787 1.00 73.62 185 GLN A N 1
ATOM 1431 C CA . GLN A 1 185 ? -25.921 9.147 14.346 1.00 73.62 185 GLN A CA 1
ATOM 1432 C C . GLN A 1 185 ? -26.913 8.773 13.242 1.00 73.62 185 GLN A C 1
ATOM 1434 O O . GLN A 1 185 ? -27.521 9.644 12.622 1.00 73.62 185 GLN A O 1
ATOM 1439 N N . GLY A 1 186 ? -27.069 7.477 12.996 1.00 71.25 186 GLY A N 1
ATOM 1440 C CA . GLY A 1 186 ? -27.920 6.940 11.943 1.00 71.25 186 GLY A CA 1
ATOM 1441 C C . GLY A 1 186 ? -27.950 5.417 11.989 1.00 71.25 186 GLY A C 1
ATOM 1442 O O . GLY A 1 186 ? -27.371 4.806 12.887 1.00 71.25 186 GLY A O 1
ATOM 1443 N N . ALA A 1 187 ? -28.639 4.802 11.029 1.00 70.19 187 ALA A N 1
ATOM 1444 C CA . ALA A 1 187 ? -28.587 3.355 10.876 1.00 70.19 187 ALA A CA 1
ATOM 1445 C C . ALA A 1 187 ? -27.155 2.936 10.516 1.00 70.19 187 ALA A C 1
ATOM 1447 O O . ALA A 1 187 ? -26.585 3.444 9.549 1.00 70.19 187 ALA A O 1
ATOM 1448 N N . GLU A 1 188 ? -26.577 2.020 11.292 1.00 76.00 188 GLU A N 1
ATOM 1449 C CA . GLU A 1 188 ? -25.272 1.461 10.960 1.00 76.00 188 GLU A CA 1
ATOM 1450 C C . GLU A 1 188 ? -25.357 0.717 9.620 1.00 76.00 188 GLU A C 1
ATOM 1452 O O . GLU A 1 188 ? -26.255 -0.115 9.434 1.00 76.00 188 GLU A O 1
ATOM 1457 N N . PRO A 1 189 ? -24.440 0.984 8.672 1.00 76.81 189 PRO A N 1
ATOM 1458 C CA . PRO A 1 189 ? -24.407 0.240 7.425 1.00 76.81 189 PRO A CA 1
ATOM 1459 C C . PRO A 1 189 ? -24.239 -1.254 7.714 1.00 76.81 189 PRO A C 1
ATOM 1461 O O . PRO A 1 189 ? -23.311 -1.646 8.418 1.00 76.81 189 PRO A O 1
ATOM 1464 N N . ALA A 1 190 ? -25.072 -2.118 7.130 1.00 78.25 190 ALA A N 1
ATOM 1465 C CA . ALA A 1 190 ? -24.947 -3.570 7.323 1.00 78.25 190 ALA A CA 1
ATOM 1466 C C . ALA A 1 190 ? -23.546 -4.099 6.930 1.00 78.25 190 ALA A C 1
ATOM 1468 O O . ALA A 1 190 ? -23.036 -5.050 7.524 1.00 78.25 190 ALA A O 1
ATOM 1469 N N . ALA A 1 191 ? -22.889 -3.436 5.970 1.00 83.50 191 ALA A N 1
ATOM 1470 C CA . ALA A 1 191 ? -21.516 -3.717 5.550 1.00 83.50 191 ALA A CA 1
ATOM 1471 C C . ALA A 1 191 ? -20.465 -3.486 6.657 1.00 83.50 191 ALA A C 1
ATOM 1473 O O . ALA A 1 191 ? -19.403 -4.111 6.635 1.00 83.50 191 ALA A O 1
ATOM 1474 N N . LEU A 1 192 ? -20.757 -2.636 7.647 1.00 88.00 192 LEU A N 1
ATOM 1475 C CA . LEU A 1 192 ? -19.867 -2.320 8.766 1.00 88.00 192 LEU A CA 1
ATOM 1476 C C . LEU A 1 192 ? -19.614 -3.548 9.645 1.00 88.00 192 LEU A C 1
ATOM 1478 O O . LEU A 1 192 ? -18.470 -3.837 9.992 1.00 88.00 192 LEU A O 1
ATOM 1482 N N . ALA A 1 193 ? -20.667 -4.317 9.937 1.00 88.38 193 ALA A N 1
ATOM 1483 C CA . ALA A 1 193 ? -20.567 -5.554 10.709 1.00 88.38 193 ALA A CA 1
ATOM 1484 C C . ALA A 1 193 ? -19.726 -6.612 9.978 1.00 88.38 193 ALA A C 1
ATOM 1486 O O . ALA A 1 193 ? -18.920 -7.311 10.598 1.00 88.38 193 ALA A O 1
ATOM 1487 N N . VAL A 1 194 ? -19.871 -6.700 8.650 1.00 90.12 194 VAL A N 1
ATOM 1488 C CA . VAL A 1 194 ? -19.054 -7.591 7.815 1.00 90.12 194 VAL A CA 1
ATOM 1489 C C . VAL A 1 194 ? -17.588 -7.183 7.910 1.00 90.12 194 VAL A C 1
ATOM 1491 O O . VAL A 1 194 ? -16.758 -8.019 8.258 1.00 90.12 194 VAL A O 1
ATOM 1494 N N . LEU A 1 195 ? -17.270 -5.907 7.671 1.00 91.50 195 LEU A N 1
ATOM 1495 C CA . LEU A 1 195 ? -15.900 -5.405 7.763 1.00 91.50 195 LEU A CA 1
ATOM 1496 C C . LEU A 1 195 ? -15.305 -5.659 9.148 1.00 91.50 195 LEU A C 1
ATOM 1498 O O . LEU A 1 195 ? -14.214 -6.215 9.251 1.00 91.50 195 LEU A O 1
ATOM 1502 N N . HIS A 1 196 ? -16.039 -5.322 10.208 1.00 92.38 196 HIS A N 1
ATOM 1503 C CA . HIS A 1 196 ? -15.597 -5.547 11.577 1.00 92.38 196 HIS A CA 1
ATOM 1504 C C . HIS A 1 196 ? -15.188 -7.007 11.799 1.00 92.38 196 HIS A C 1
ATOM 1506 O O . HIS A 1 196 ? -14.139 -7.262 12.384 1.00 92.38 196 HIS A O 1
ATOM 1512 N N . ASN A 1 197 ? -15.966 -7.974 11.304 1.00 92.62 197 ASN A N 1
ATOM 1513 C CA . ASN A 1 197 ? -15.672 -9.404 11.445 1.00 92.62 197 ASN A CA 1
ATOM 1514 C C . ASN A 1 197 ? -14.443 -9.875 10.655 1.00 92.62 197 ASN A C 1
ATOM 1516 O O . ASN A 1 197 ? -13.859 -10.897 11.006 1.00 92.62 197 ASN A O 1
ATOM 1520 N N . LEU A 1 198 ? -14.047 -9.152 9.607 1.00 94.31 198 LEU A N 1
ATOM 1521 C CA . LEU A 1 198 ? -12.851 -9.461 8.820 1.00 94.31 198 LEU A CA 1
ATOM 1522 C C . LEU A 1 198 ? -11.573 -8.844 9.399 1.00 94.31 198 LEU A C 1
ATOM 1524 O O . LEU A 1 198 ? -10.480 -9.293 9.047 1.00 94.31 198 LEU A O 1
ATOM 1528 N N . LEU A 1 199 ? -11.704 -7.819 10.244 1.00 96.06 199 LEU A N 1
ATOM 1529 C CA . LEU A 1 199 ? -10.575 -7.133 10.862 1.00 96.06 199 LEU A CA 1
ATOM 1530 C C . LEU A 1 199 ? -10.033 -7.909 12.076 1.00 96.06 199 LEU A C 1
ATOM 1532 O O . LEU A 1 199 ? -10.810 -8.550 12.795 1.00 96.06 199 LEU A O 1
ATOM 1536 N N . PRO A 1 200 ? -8.715 -7.819 12.340 1.00 95.81 200 PRO A N 1
ATOM 1537 C CA . PRO A 1 200 ? -8.092 -8.414 13.512 1.00 95.81 200 PRO A CA 1
ATOM 1538 C C . PRO A 1 200 ? -8.789 -8.010 14.808 1.00 95.81 200 PRO A C 1
ATOM 1540 O O . PRO A 1 200 ? -9.166 -6.851 15.010 1.00 95.81 200 PRO A O 1
ATOM 1543 N N . LYS A 1 201 ? -8.938 -8.983 15.706 1.00 93.56 201 LYS A N 1
ATOM 1544 C CA . LYS A 1 201 ? -9.451 -8.762 17.055 1.00 93.56 201 LYS A CA 1
ATOM 1545 C C . LYS A 1 201 ? -8.267 -8.644 17.995 1.00 93.56 201 LYS A C 1
ATOM 1547 O O . LYS A 1 201 ? -7.441 -9.545 18.054 1.00 93.56 201 LYS A O 1
ATOM 1552 N N . GLY A 1 202 ? -8.192 -7.552 18.739 1.00 92.25 202 GLY A N 1
ATOM 1553 C CA . GLY A 1 202 ? -7.095 -7.339 19.668 1.00 92.25 202 GLY A CA 1
ATOM 1554 C C . GLY A 1 202 ? -6.796 -5.870 19.878 1.00 92.25 202 GLY A C 1
ATOM 1555 O O . GLY A 1 202 ? -7.512 -4.991 19.395 1.00 92.25 202 GLY A O 1
ATOM 1556 N N . GLN A 1 203 ? -5.737 -5.637 20.641 1.00 94.81 203 GLN A N 1
ATOM 1557 C CA . GLN A 1 203 ? -5.192 -4.316 20.881 1.00 94.81 203 GLN A CA 1
ATOM 1558 C C . GLN A 1 203 ? -3.805 -4.215 20.266 1.00 94.81 203 GLN A C 1
ATOM 1560 O O . GLN A 1 203 ? -3.013 -5.151 20.334 1.00 94.81 203 GLN A O 1
ATOM 1565 N N . PHE A 1 204 ? -3.520 -3.043 19.723 1.00 94.94 204 PHE A N 1
ATOM 1566 C CA . PHE A 1 204 ? -2.267 -2.710 19.078 1.00 94.94 204 PHE A CA 1
ATOM 1567 C C . PHE A 1 204 ? -1.612 -1.546 19.808 1.00 94.94 204 PHE A C 1
ATOM 1569 O O . PHE A 1 204 ? -2.281 -0.604 20.247 1.00 94.94 204 PHE A O 1
ATOM 1576 N N . GLU A 1 205 ? -0.290 -1.595 19.921 1.00 93.38 205 GLU A N 1
ATOM 1577 C CA . GLU A 1 205 ? 0.486 -0.496 20.494 1.00 93.38 205 GLU A CA 1
ATOM 1578 C C . GLU A 1 205 ? 0.402 0.751 19.605 1.00 93.38 205 GLU A C 1
ATOM 1580 O O . GLU A 1 205 ? 0.332 1.874 20.103 1.00 93.38 205 GLU A O 1
ATOM 1585 N N . ARG A 1 206 ? 0.347 0.559 18.281 1.00 93.25 206 ARG A N 1
ATOM 1586 C CA . ARG A 1 206 ? 0.351 1.649 17.303 1.00 93.25 206 ARG A CA 1
ATOM 1587 C C . ARG A 1 206 ? -0.698 1.442 16.213 1.00 93.25 206 ARG A C 1
ATOM 1589 O O . ARG A 1 206 ? -0.956 0.298 15.827 1.00 93.25 206 ARG A O 1
ATOM 1596 N N . PRO A 1 207 ? -1.263 2.526 15.655 1.00 94.56 207 PRO A N 1
ATOM 1597 C CA . PRO A 1 207 ? -2.190 2.419 14.535 1.00 94.56 207 PRO A CA 1
ATOM 1598 C C . PRO A 1 207 ? -1.571 1.758 13.298 1.00 94.56 207 PRO A C 1
ATOM 1600 O O . PRO A 1 207 ? -2.255 0.992 12.625 1.00 94.56 207 PRO A O 1
ATOM 1603 N N . ALA A 1 208 ? -0.286 2.010 13.012 1.00 94.50 208 ALA A N 1
ATOM 1604 C CA . ALA A 1 208 ? 0.409 1.392 11.882 1.00 94.50 208 ALA A CA 1
ATOM 1605 C C . ALA A 1 208 ? 0.394 -0.142 11.965 1.00 94.50 208 ALA A C 1
ATOM 1607 O O . ALA A 1 208 ? 0.113 -0.809 10.971 1.00 94.50 208 ALA A O 1
ATOM 1608 N N . HIS A 1 209 ? 0.632 -0.702 13.156 1.00 94.38 209 HIS A N 1
ATOM 1609 C CA . HIS A 1 209 ? 0.601 -2.151 13.380 1.00 94.38 209 HIS A CA 1
ATOM 1610 C C . HIS A 1 209 ? -0.800 -2.713 13.155 1.00 94.38 209 HIS A C 1
ATOM 1612 O O . HIS A 1 209 ? -0.948 -3.696 12.433 1.00 94.38 209 HIS A O 1
ATOM 1618 N N . ALA A 1 210 ? -1.825 -2.035 13.685 1.00 95.69 210 ALA A N 1
ATOM 1619 C CA . ALA A 1 210 ? -3.218 -2.421 13.475 1.00 95.69 210 ALA A CA 1
ATOM 1620 C C . ALA A 1 210 ? -3.575 -2.458 11.981 1.00 95.69 210 ALA A C 1
ATOM 1622 O O . ALA A 1 210 ? -4.124 -3.446 11.495 1.00 95.69 210 ALA A O 1
ATOM 1623 N N . ILE A 1 211 ? -3.245 -1.395 11.236 1.00 95.75 211 ILE A N 1
ATOM 1624 C CA . IL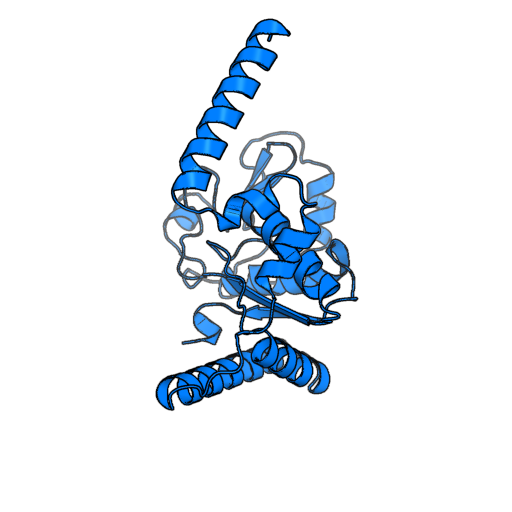E A 1 211 ? -3.555 -1.282 9.803 1.00 95.75 211 ILE A CA 1
ATOM 1625 C C . ILE A 1 211 ? -2.775 -2.319 8.988 1.00 95.75 211 ILE A C 1
ATOM 1627 O O . ILE A 1 211 ? -3.368 -2.954 8.119 1.00 95.75 211 ILE A O 1
ATOM 1631 N N . LYS A 1 212 ? -1.488 -2.549 9.277 1.00 94.62 212 LYS A N 1
ATOM 1632 C CA . LYS A 1 212 ? -0.690 -3.591 8.603 1.00 94.62 212 LYS A CA 1
ATOM 1633 C C . LYS A 1 212 ? -1.273 -4.978 8.826 1.00 94.62 212 LYS A C 1
ATOM 1635 O O . LYS A 1 212 ? -1.478 -5.710 7.860 1.00 94.62 212 LYS A O 1
ATOM 1640 N N . GLU A 1 213 ? -1.604 -5.329 10.066 1.00 95.38 213 GLU A N 1
ATOM 1641 C CA . GLU A 1 213 ? -2.195 -6.635 10.363 1.00 95.38 213 GLU A CA 1
ATOM 1642 C C . GLU A 1 213 ? -3.575 -6.800 9.710 1.00 95.38 213 GLU A C 1
ATOM 1644 O O . GLU A 1 213 ? -3.889 -7.859 9.154 1.00 95.38 213 GLU A O 1
ATOM 1649 N N . ALA A 1 214 ? -4.382 -5.734 9.700 1.00 96.75 214 ALA A N 1
ATOM 1650 C CA . ALA A 1 214 ? -5.647 -5.709 8.979 1.00 96.75 214 ALA A CA 1
ATOM 1651 C C . ALA A 1 214 ? -5.451 -5.913 7.478 1.00 96.75 214 ALA A C 1
ATOM 1653 O O . ALA A 1 214 ? -6.130 -6.750 6.886 1.00 96.75 214 ALA A O 1
ATOM 1654 N N . ASN A 1 215 ? -4.499 -5.215 6.865 1.00 95.94 215 ASN A N 1
ATOM 1655 C CA . ASN A 1 215 ? -4.193 -5.345 5.446 1.00 95.94 215 ASN A CA 1
ATOM 1656 C C . ASN A 1 215 ? -3.728 -6.763 5.103 1.00 95.94 215 ASN A C 1
ATOM 1658 O O . ASN A 1 215 ? -4.264 -7.362 4.174 1.00 95.94 215 ASN A O 1
ATOM 1662 N N . CYS A 1 216 ? -2.824 -7.350 5.887 1.00 94.00 216 CYS A N 1
ATOM 1663 C CA . CYS A 1 216 ? -2.413 -8.746 5.725 1.00 94.00 216 CYS A CA 1
ATOM 1664 C C . CYS A 1 216 ? -3.606 -9.713 5.822 1.00 94.00 216 CYS A C 1
ATOM 1666 O O . CYS A 1 216 ? -3.743 -10.623 5.005 1.00 94.00 216 CYS A O 1
ATOM 1668 N N . SER A 1 217 ? -4.511 -9.487 6.777 1.00 94.38 217 SER A N 1
ATOM 1669 C CA . SER A 1 217 ? -5.703 -10.320 6.980 1.00 94.38 217 SER A CA 1
ATOM 1670 C C . SER A 1 217 ? -6.746 -10.165 5.868 1.00 94.38 217 SER A C 1
ATOM 1672 O O . SER A 1 217 ? -7.424 -11.132 5.502 1.00 94.38 217 SER A O 1
ATOM 1674 N N . LEU A 1 218 ? -6.899 -8.956 5.329 1.00 95.81 218 LEU A N 1
ATOM 1675 C CA . LEU A 1 218 ? -7.845 -8.621 4.264 1.00 95.81 218 LEU A CA 1
ATOM 1676 C C . LEU A 1 218 ? -7.329 -9.023 2.882 1.00 95.81 218 LEU A C 1
ATOM 1678 O O . LEU A 1 218 ? -8.135 -9.382 2.024 1.00 95.81 218 LEU A O 1
ATOM 1682 N N . TRP A 1 219 ? -6.013 -9.017 2.671 1.00 95.88 219 TRP A N 1
ATOM 1683 C CA . TRP A 1 219 ? -5.375 -9.298 1.386 1.00 95.88 219 TRP A CA 1
ATOM 1684 C C . TRP A 1 219 ? -5.929 -10.538 0.667 1.00 95.88 219 TRP A C 1
ATOM 1686 O O . TRP A 1 219 ? -6.466 -10.382 -0.433 1.00 95.88 219 TRP A O 1
ATOM 1696 N N . PRO A 1 220 ? -5.914 -11.752 1.259 1.00 95.12 220 PRO A N 1
ATOM 1697 C CA . PRO A 1 220 ? -6.402 -12.944 0.566 1.00 95.12 220 PRO A CA 1
ATOM 1698 C C . PRO A 1 220 ? -7.907 -12.902 0.269 1.00 95.12 220 PRO A C 1
ATOM 1700 O O . PRO A 1 220 ? -8.371 -13.620 -0.613 1.00 95.12 220 PRO A O 1
ATOM 1703 N N . LYS A 1 221 ? -8.676 -12.073 0.985 1.00 94.75 221 LYS A N 1
ATOM 1704 C CA . LYS A 1 221 ? -10.127 -11.924 0.803 1.00 94.75 221 LYS A CA 1
ATOM 1705 C C . LYS A 1 221 ? -10.462 -10.952 -0.328 1.00 94.75 221 LYS A C 1
ATOM 1707 O O . LYS A 1 221 ? -11.462 -11.145 -1.007 1.00 94.75 221 LYS A O 1
ATOM 1712 N N . LEU A 1 222 ? -9.633 -9.924 -0.518 1.00 93.44 222 LEU A N 1
ATOM 1713 C CA . LEU A 1 222 ? -9.828 -8.893 -1.540 1.00 93.44 222 LEU A CA 1
ATOM 1714 C C . LEU A 1 222 ? -9.154 -9.248 -2.869 1.00 93.44 222 LEU A C 1
ATOM 1716 O O . LEU A 1 222 ? -9.731 -9.029 -3.930 1.00 93.44 222 LEU A O 1
ATOM 1720 N N . PHE A 1 223 ? -7.945 -9.806 -2.815 1.00 94.88 223 PHE A N 1
ATOM 1721 C CA . PHE A 1 223 ? -7.087 -9.995 -3.990 1.00 94.88 223 PHE A CA 1
ATOM 1722 C C . PHE A 1 223 ? -6.721 -11.465 -4.251 1.00 94.88 223 PHE A C 1
ATOM 1724 O O . PHE A 1 223 ? -6.057 -11.776 -5.242 1.00 94.88 223 PHE A O 1
ATOM 1731 N N . GLY A 1 224 ? -7.182 -12.384 -3.397 1.00 94.75 224 GLY A N 1
ATOM 1732 C CA . GLY A 1 224 ? -6.874 -13.808 -3.492 1.00 94.75 224 GLY A CA 1
ATOM 1733 C C . GLY A 1 224 ? -5.444 -14.150 -3.064 1.00 94.75 224 GLY A C 1
ATOM 1734 O O . GLY A 1 224 ? -4.704 -13.327 -2.532 1.00 94.75 224 GLY A O 1
ATOM 1735 N N . SER A 1 225 ? -5.044 -15.400 -3.300 1.00 94.56 225 SER A N 1
ATOM 1736 C CA . SER A 1 225 ? -3.737 -15.946 -2.900 1.00 94.56 225 SER A CA 1
ATOM 1737 C C . SER A 1 225 ? -2.724 -16.045 -4.043 1.00 94.56 225 SER A C 1
ATOM 1739 O O . SER A 1 225 ? -1.637 -16.581 -3.850 1.00 94.56 225 SER A O 1
ATOM 1741 N N . ARG A 1 226 ? -3.062 -15.540 -5.240 1.00 95.50 226 ARG A N 1
ATOM 1742 C CA . ARG A 1 226 ? -2.161 -15.581 -6.405 1.00 95.50 226 ARG A CA 1
ATOM 1743 C C . ARG A 1 226 ? -0.860 -14.822 -6.150 1.00 95.50 226 ARG A C 1
ATOM 1745 O O . ARG A 1 226 ? 0.176 -15.222 -6.669 1.00 95.50 226 ARG A O 1
ATOM 1752 N N . PHE A 1 227 ? -0.943 -13.725 -5.402 1.00 97.19 227 PHE A N 1
ATOM 1753 C CA . PHE A 1 227 ? 0.200 -12.893 -5.067 1.00 97.19 227 PHE A CA 1
ATOM 1754 C C . PHE A 1 227 ? 0.558 -13.034 -3.595 1.00 97.19 227 PHE A C 1
ATOM 1756 O O . PHE A 1 227 ? -0.287 -12.806 -2.724 1.00 97.19 227 PHE A O 1
ATOM 1763 N N . THR A 1 228 ? 1.826 -13.339 -3.328 1.00 97.31 228 THR A N 1
ATOM 1764 C CA . THR A 1 228 ? 2.404 -13.175 -1.992 1.00 97.31 228 THR A CA 1
ATOM 1765 C C . THR A 1 228 ? 2.546 -11.685 -1.715 1.00 97.31 228 THR A C 1
ATOM 1767 O O . THR A 1 228 ? 3.243 -10.985 -2.449 1.00 97.31 228 THR A O 1
ATOM 1770 N N . PHE A 1 229 ? 1.899 -11.203 -0.659 1.00 96.44 229 PHE A N 1
ATOM 1771 C CA . PHE A 1 229 ? 1.893 -9.792 -0.298 1.00 96.44 229 PHE A CA 1
ATOM 1772 C C . PHE A 1 229 ? 2.829 -9.493 0.862 1.00 96.44 229 PHE A C 1
ATOM 1774 O O . PHE A 1 229 ? 2.802 -10.175 1.887 1.00 96.44 229 PHE A O 1
ATOM 1781 N N . LEU A 1 230 ? 3.616 -8.434 0.704 1.00 96.12 230 LEU A N 1
ATOM 1782 C CA . LEU A 1 230 ? 4.386 -7.827 1.775 1.00 96.12 230 LEU A CA 1
ATOM 1783 C C . LEU A 1 230 ? 4.174 -6.312 1.748 1.00 96.12 230 LEU A C 1
ATOM 1785 O O . LEU A 1 230 ? 4.482 -5.647 0.757 1.00 96.12 230 LEU A O 1
ATOM 1789 N N . GLN A 1 231 ? 3.673 -5.772 2.857 1.00 95.06 231 GLN A N 1
ATOM 1790 C CA . GLN A 1 231 ? 3.605 -4.335 3.098 1.00 95.06 231 GLN A CA 1
ATOM 1791 C C . GLN A 1 231 ? 4.711 -3.930 4.069 1.00 95.06 231 GLN A C 1
ATOM 1793 O O . GLN A 1 231 ? 4.770 -4.434 5.192 1.00 95.06 231 GLN A O 1
ATOM 1798 N N . ILE A 1 232 ? 5.561 -3.011 3.629 1.00 94.88 232 ILE A N 1
ATOM 1799 C CA . ILE A 1 232 ? 6.588 -2.370 4.447 1.00 94.88 232 ILE A CA 1
ATOM 1800 C C . ILE A 1 232 ? 6.231 -0.903 4.695 1.00 94.88 232 ILE A C 1
ATOM 1802 O O . ILE A 1 232 ? 5.497 -0.291 3.916 1.00 94.88 232 ILE A O 1
ATOM 1806 N N . GLU A 1 233 ? 6.743 -0.338 5.779 1.00 92.88 233 GLU A N 1
ATOM 1807 C CA . GLU A 1 233 ? 6.591 1.083 6.114 1.00 92.88 233 GLU A CA 1
ATOM 1808 C C . GLU A 1 233 ? 7.862 1.650 6.751 1.00 92.88 233 GLU A C 1
ATOM 1810 O O . GLU A 1 233 ? 8.917 1.016 6.705 1.00 92.88 233 GLU A O 1
ATOM 1815 N N . ASP A 1 234 ? 7.781 2.865 7.286 1.00 92.12 234 ASP A N 1
ATOM 1816 C CA . ASP A 1 234 ? 8.930 3.612 7.787 1.00 92.12 234 ASP A CA 1
ATOM 1817 C C . ASP A 1 234 ? 9.708 2.855 8.888 1.00 92.12 234 ASP A C 1
ATOM 1819 O O . ASP A 1 234 ? 10.937 2.862 8.849 1.00 92.12 234 ASP A O 1
ATOM 1823 N N . GLU A 1 235 ? 9.056 2.123 9.807 1.00 91.12 235 GLU A N 1
ATOM 1824 C CA . GLU A 1 235 ? 9.768 1.320 10.828 1.00 91.12 235 GLU A CA 1
ATOM 1825 C C . GLU A 1 235 ? 10.509 0.109 10.252 1.00 91.12 235 GLU A C 1
ATOM 1827 O O . GLU A 1 235 ? 11.442 -0.397 10.873 1.00 91.12 235 GLU A O 1
ATOM 1832 N N . ASP A 1 236 ? 10.110 -0.392 9.079 1.00 91.56 236 ASP A N 1
ATOM 1833 C CA . ASP A 1 236 ? 10.806 -1.516 8.450 1.00 91.56 236 ASP A CA 1
ATOM 1834 C C . ASP A 1 236 ? 12.129 -1.092 7.799 1.00 91.56 236 ASP A C 1
ATOM 1836 O O . ASP A 1 236 ? 12.983 -1.951 7.556 1.00 91.56 236 ASP A O 1
ATOM 1840 N N . ILE A 1 237 ? 12.267 0.206 7.510 1.00 89.06 237 ILE A N 1
ATOM 1841 C CA . ILE A 1 237 ? 13.419 0.824 6.843 1.00 89.06 237 ILE A CA 1
ATOM 1842 C C . ILE A 1 237 ? 14.355 1.539 7.833 1.00 89.06 237 ILE A C 1
ATOM 1844 O O . ILE A 1 237 ? 15.535 1.698 7.514 1.00 89.06 237 ILE A O 1
ATOM 1848 N N . ALA A 1 238 ? 13.833 1.972 8.986 1.00 82.31 238 ALA A N 1
ATOM 1849 C CA . ALA A 1 238 ? 14.562 2.699 10.030 1.00 82.31 238 ALA A CA 1
ATOM 1850 C C . ALA A 1 238 ? 15.718 1.910 10.675 1.00 82.31 238 ALA A C 1
ATOM 1852 O O . ALA A 1 238 ? 15.652 0.661 10.759 1.00 82.31 238 ALA A O 1
#